Protein AF-A0A7S3AJQ9-F1 (afdb_monomer_lite)

Radius of gyration: 22.5 Å; chains: 1; bounding box: 49×35×64 Å

pLDDT: mean 81.86, std 9.06, range [43.41, 92.19]

Foldseek 3Di:
DKKWKWFQDPVRDIDTAQVVQWAPPVLLQVQVCVLLVHPPQWPDWDADDVRIIDTHGDDDDPVSLVSSLCSQPVDDSQVSSLVSVQPDDIPDPDNSVRMGMHDPNVVSVVVSLVVVLPPDDDDPVLVVVLVVVVVVD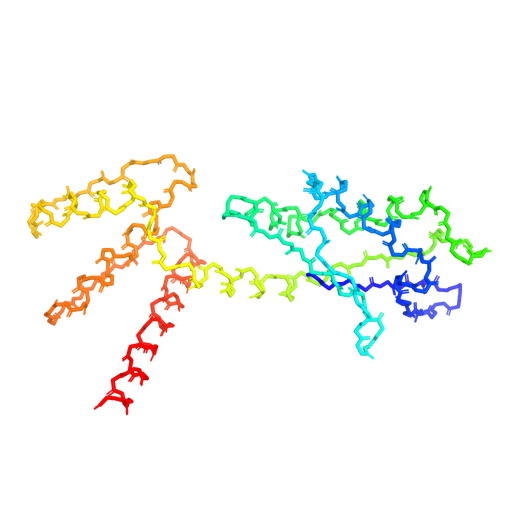DPDDDDDDDDPPNCPVVSVLVNVVVQVVDPPDDDDDDDPDPVVVVSSVSSVVVVVVVVVVVVVVD

InterPro domains:
  IPR006935 Helicase/UvrB, N-terminal [PF04851] (121-180)
  IPR027417 P-loop containing nucleoside triphosphate hydrolase [G3DSA:3.40.50.300] (104-201)
  IPR027417 P-loop containing nucleoside triphosphate hydrolase [SSF52540] (109-194)

Sequence (202 aa):
MTLYASDARADGTIKAHCLLDLYEPKTLVAVIESLIDVEQSVAAIYRGDEGECVIRVWICDVARLHRLRDTILIGDFDQKLTDALKGTPSKLDVPLNRLSIVVDRSHFAERYEASILQLEELTPHQEQKLTECEAAGDDVDIHVMAPAGAGKTFVALHLLLRTLRGKDARVLFVARSPALCFFVAKWLARRVKALRERRQLL

Structure (mmCIF, N/CA/C/O backbone):
data_AF-A0A7S3AJQ9-F1
#
_entry.id   AF-A0A7S3AJQ9-F1
#
loop_
_atom_site.group_PDB
_atom_site.id
_atom_site.type_symbol
_atom_site.label_atom_id
_atom_site.label_alt_id
_atom_site.label_comp_id
_atom_site.label_asym_id
_atom_site.label_entity_id
_atom_site.label_seq_id
_atom_site.pdbx_PDB_ins_code
_atom_site.Cartn_x
_atom_site.Cartn_y
_atom_site.Cartn_z
_atom_site.occupancy
_atom_site.B_iso_or_equiv
_atom_site.auth_seq_id
_atom_site.auth_comp_id
_atom_site.auth_asym_id
_atom_site.auth_atom_id
_atom_site.pdbx_PDB_model_num
ATOM 1 N N . MET A 1 1 ? 7.934 -3.072 -6.330 1.00 85.00 1 MET A N 1
ATOM 2 C CA . MET A 1 1 ? 7.173 -3.298 -7.576 1.00 85.00 1 MET A CA 1
ATOM 3 C C . MET A 1 1 ? 7.902 -4.335 -8.413 1.00 85.00 1 MET A C 1
ATOM 5 O O . MET A 1 1 ? 9.110 -4.464 -8.245 1.00 85.00 1 MET A O 1
ATOM 9 N N . THR A 1 2 ? 7.191 -5.046 -9.281 1.00 85.06 2 THR A N 1
ATOM 10 C CA . THR A 1 2 ? 7.766 -6.049 -10.190 1.00 85.06 2 THR A CA 1
ATOM 11 C C . THR A 1 2 ? 7.515 -5.605 -11.625 1.00 85.06 2 THR A C 1
ATOM 13 O O . THR A 1 2 ? 6.410 -5.155 -11.923 1.00 85.06 2 THR A O 1
ATOM 16 N N . LEU A 1 3 ? 8.535 -5.689 -12.476 1.00 85.81 3 LEU A N 1
ATOM 17 C CA . LEU A 1 3 ? 8.487 -5.320 -13.887 1.00 85.81 3 LEU A CA 1
ATOM 18 C C . LEU A 1 3 ? 8.789 -6.528 -14.765 1.00 85.81 3 LEU A C 1
ATOM 20 O O . LEU A 1 3 ? 9.759 -7.251 -14.527 1.00 85.81 3 LEU A O 1
ATOM 24 N N . TYR A 1 4 ? 8.026 -6.655 -15.840 1.00 84.56 4 TYR A N 1
ATOM 25 C CA . TYR A 1 4 ? 8.245 -7.621 -16.903 1.00 84.56 4 TYR A CA 1
ATOM 26 C C . TYR A 1 4 ? 8.597 -6.877 -18.185 1.00 84.56 4 TYR A C 1
ATOM 28 O O . TYR A 1 4 ? 7.916 -5.922 -18.556 1.00 84.56 4 TYR A O 1
ATOM 36 N N . ALA A 1 5 ? 9.662 -7.306 -18.857 1.00 81.88 5 ALA A N 1
ATOM 37 C CA . ALA A 1 5 ? 10.051 -6.785 -20.160 1.00 81.88 5 ALA A CA 1
ATOM 38 C C . ALA A 1 5 ? 9.898 -7.884 -21.209 1.00 81.88 5 ALA A C 1
ATOM 40 O O . ALA A 1 5 ? 10.363 -9.010 -21.025 1.00 81.88 5 ALA A O 1
ATOM 41 N N . SER A 1 6 ? 9.245 -7.550 -22.315 1.00 80.50 6 SER A N 1
ATOM 42 C CA . SER A 1 6 ? 9.007 -8.477 -23.415 1.00 80.50 6 SER A CA 1
ATOM 43 C C . SER A 1 6 ? 9.269 -7.815 -24.763 1.00 80.50 6 SER A C 1
ATOM 45 O O . SER A 1 6 ? 8.990 -6.631 -24.947 1.00 80.50 6 SER A O 1
ATOM 47 N N . ASP A 1 7 ? 9.841 -8.580 -25.688 1.00 78.88 7 ASP A N 1
ATOM 48 C CA . ASP A 1 7 ? 10.086 -8.181 -27.074 1.00 78.88 7 ASP A CA 1
ATOM 49 C C . ASP A 1 7 ? 9.243 -9.054 -28.011 1.00 78.88 7 ASP A C 1
ATOM 51 O O . ASP A 1 7 ? 9.336 -10.287 -27.977 1.00 78.88 7 ASP A O 1
ATOM 55 N N . ALA A 1 8 ? 8.406 -8.414 -28.829 1.00 67.62 8 ALA A N 1
ATOM 56 C CA . ALA A 1 8 ? 7.589 -9.080 -29.837 1.00 67.62 8 ALA A CA 1
ATOM 57 C C . ALA A 1 8 ? 8.382 -9.205 -31.145 1.00 67.62 8 ALA A C 1
ATOM 59 O O . ALA A 1 8 ? 8.589 -8.232 -31.876 1.00 67.62 8 ALA A O 1
ATOM 60 N N . ARG A 1 9 ? 8.831 -10.420 -31.465 1.00 65.25 9 ARG A N 1
ATOM 61 C CA . ARG A 1 9 ? 9.609 -10.693 -32.677 1.00 65.25 9 ARG A CA 1
ATOM 62 C C . ARG A 1 9 ? 8.726 -10.732 -33.924 1.00 65.25 9 ARG A C 1
ATOM 64 O O . ARG A 1 9 ? 7.520 -10.949 -33.865 1.00 65.25 9 ARG A O 1
ATOM 71 N N . ALA A 1 10 ? 9.357 -10.544 -35.085 1.00 59.00 10 ALA A N 1
ATOM 72 C CA . ALA A 1 10 ? 8.675 -10.536 -36.385 1.00 59.00 10 ALA A CA 1
ATOM 73 C C . ALA A 1 10 ? 8.032 -11.890 -36.758 1.00 59.00 10 ALA A C 1
ATOM 75 O O . ALA A 1 10 ? 7.180 -11.933 -37.637 1.00 59.00 10 ALA A O 1
ATOM 76 N N . ASP A 1 11 ? 8.426 -12.974 -36.085 1.00 66.38 11 ASP A N 1
ATOM 77 C CA . ASP A 1 11 ? 7.857 -14.322 -36.204 1.00 66.38 11 ASP A CA 1
ATOM 78 C C . ASP A 1 11 ? 6.651 -14.561 -35.269 1.00 66.38 11 ASP A C 1
ATOM 80 O O . ASP A 1 11 ? 6.111 -15.665 -35.228 1.00 66.38 11 ASP A O 1
ATOM 84 N N . GLY A 1 12 ? 6.224 -13.544 -34.510 1.00 63.72 12 GLY A N 1
ATOM 85 C CA . GLY A 1 12 ? 5.135 -13.635 -33.537 1.00 63.72 12 GLY A CA 1
ATOM 86 C C . GLY A 1 12 ? 5.541 -14.221 -32.182 1.00 63.72 12 GLY A C 1
ATOM 87 O O . GLY A 1 12 ? 4.694 -14.333 -31.296 1.00 63.72 12 GLY A O 1
ATOM 88 N N . THR A 1 13 ? 6.815 -14.579 -31.981 1.00 70.19 13 THR A N 1
ATOM 89 C CA . THR A 1 13 ? 7.298 -15.071 -30.686 1.00 70.19 13 THR A CA 1
ATOM 90 C C . THR A 1 13 ? 7.576 -13.918 -29.722 1.00 70.19 13 THR A C 1
ATOM 92 O O . THR A 1 13 ? 8.167 -12.900 -30.085 1.00 70.19 13 THR A O 1
ATOM 95 N N . ILE A 1 14 ? 7.149 -14.076 -28.467 1.00 70.88 14 ILE A N 1
ATOM 96 C CA . ILE A 1 14 ? 7.423 -13.116 -27.394 1.00 70.88 14 ILE A CA 1
ATOM 97 C C . ILE A 1 14 ? 8.630 -13.623 -26.614 1.00 70.88 14 ILE A C 1
ATOM 99 O O . ILE A 1 14 ? 8.585 -14.704 -26.025 1.00 70.88 14 ILE A O 1
ATOM 103 N N . LYS A 1 15 ? 9.714 -12.845 -26.596 1.00 76.75 15 LYS A N 1
ATOM 104 C CA . LYS A 1 15 ? 10.882 -13.147 -25.768 1.00 76.75 15 LYS A CA 1
ATOM 105 C C . LYS A 1 15 ? 10.855 -12.289 -24.508 1.00 76.75 15 LYS A C 1
ATOM 107 O O . LYS A 1 15 ? 10.854 -11.065 -24.596 1.00 76.75 15 LYS A O 1
ATOM 112 N N . ALA A 1 16 ? 10.854 -12.932 -23.343 1.00 78.81 16 ALA A N 1
ATOM 113 C CA . ALA A 1 16 ? 11.008 -12.250 -22.064 1.00 78.81 16 ALA A CA 1
ATOM 114 C C . ALA A 1 16 ? 12.476 -11.859 -21.833 1.00 78.81 16 ALA A C 1
ATOM 116 O O . ALA A 1 16 ? 13.396 -12.622 -22.143 1.00 78.81 16 ALA A O 1
ATOM 117 N N . HIS A 1 17 ? 12.687 -10.665 -21.288 1.00 81.12 17 HIS A N 1
ATOM 118 C CA . HIS A 1 17 ? 13.996 -10.118 -20.962 1.00 81.12 17 HIS A CA 1
ATOM 119 C C . HIS A 1 17 ? 13.983 -9.533 -19.551 1.00 81.12 17 HIS A C 1
ATOM 121 O O . HIS A 1 17 ? 13.057 -8.814 -19.179 1.00 81.12 17 HIS A O 1
ATOM 127 N N . CYS A 1 18 ? 15.054 -9.761 -18.790 1.00 84.00 18 CYS A N 1
ATOM 128 C CA . CYS A 1 18 ? 15.272 -9.003 -17.567 1.00 84.00 18 CYS A CA 1
ATOM 129 C C . CYS A 1 18 ? 15.831 -7.625 -17.933 1.00 84.00 18 CYS A C 1
ATOM 131 O O . CYS A 1 18 ? 16.803 -7.519 -18.682 1.00 84.00 18 CYS A O 1
ATOM 133 N N . LEU A 1 19 ? 15.264 -6.555 -17.374 1.00 84.50 19 LEU A N 1
ATOM 134 C CA . LEU A 1 19 ? 15.726 -5.186 -17.646 1.00 84.50 19 LEU A CA 1
ATOM 135 C C . LEU A 1 19 ? 17.202 -4.963 -17.281 1.00 84.50 19 LEU A C 1
ATOM 137 O O . LEU A 1 19 ? 17.864 -4.144 -17.912 1.00 84.50 19 LEU A O 1
ATOM 141 N N . LEU A 1 20 ? 17.731 -5.714 -16.309 1.00 86.00 20 LEU A N 1
ATOM 142 C CA . LEU A 1 20 ? 19.139 -5.642 -15.903 1.00 86.00 20 LEU A CA 1
ATOM 143 C C . LEU A 1 20 ? 20.114 -6.173 -16.971 1.00 86.00 20 LEU A C 1
ATOM 145 O O . LEU A 1 20 ? 21.294 -5.817 -16.939 1.00 86.00 20 LEU A O 1
ATOM 149 N N . ASP A 1 21 ? 19.629 -6.990 -17.914 1.00 84.62 21 ASP A N 1
ATOM 150 C CA . ASP A 1 21 ? 20.406 -7.444 -19.078 1.00 84.62 21 ASP A CA 1
ATOM 151 C C . ASP A 1 21 ? 20.471 -6.378 -20.172 1.00 84.62 21 ASP A C 1
ATOM 153 O O . ASP A 1 21 ? 21.440 -6.309 -20.924 1.00 84.62 21 ASP A O 1
ATOM 157 N N . LEU A 1 22 ? 19.431 -5.548 -20.263 1.00 83.62 22 LEU A N 1
ATOM 158 C CA . LEU A 1 22 ? 19.278 -4.548 -21.317 1.00 83.62 22 LEU A CA 1
ATOM 159 C C . LEU A 1 22 ? 19.892 -3.199 -20.927 1.00 83.62 22 LEU A C 1
ATOM 161 O O . LEU A 1 22 ? 20.425 -2.494 -21.780 1.00 83.62 22 LEU A O 1
ATOM 165 N N . TYR A 1 23 ? 19.850 -2.840 -19.644 1.00 86.00 23 TYR A N 1
ATOM 166 C CA . TYR A 1 23 ? 20.251 -1.522 -19.159 1.00 86.00 23 TYR A CA 1
ATOM 167 C C . TYR A 1 23 ? 21.212 -1.609 -17.973 1.00 86.00 23 TYR A C 1
ATOM 169 O O . TYR A 1 23 ? 21.251 -2.588 -17.223 1.00 86.00 23 TYR A O 1
ATOM 177 N N . GLU A 1 24 ? 22.011 -0.558 -17.784 1.00 87.19 24 GLU A N 1
ATOM 178 C CA . GLU A 1 24 ? 22.783 -0.407 -16.553 1.00 87.19 24 GLU A CA 1
ATOM 179 C C . GLU A 1 24 ? 21.859 -0.105 -15.363 1.00 87.19 24 GLU A C 1
ATOM 181 O O . GLU A 1 24 ? 20.942 0.710 -15.502 1.00 87.19 24 GLU A O 1
ATOM 186 N N . PRO A 1 25 ? 22.102 -0.687 -14.170 1.00 87.12 25 PRO A N 1
ATOM 187 C CA . PRO A 1 25 ? 21.271 -0.434 -12.995 1.00 87.12 25 PRO A CA 1
ATOM 188 C C . PRO A 1 25 ? 21.139 1.055 -12.663 1.00 87.12 25 PRO A C 1
ATOM 190 O O . PRO A 1 25 ? 20.051 1.510 -12.331 1.00 87.12 25 PRO A O 1
ATOM 193 N N . LYS A 1 26 ? 22.219 1.835 -12.816 1.00 87.06 26 LYS A N 1
ATOM 194 C CA . LYS A 1 26 ? 22.213 3.291 -12.575 1.00 87.06 26 LYS A CA 1
ATOM 195 C C . LYS A 1 26 ? 21.232 4.026 -13.489 1.00 87.06 26 LYS A C 1
ATOM 197 O O . LYS A 1 26 ? 20.527 4.923 -13.043 1.00 87.06 26 LYS A O 1
ATOM 202 N N . THR A 1 27 ? 21.175 3.616 -14.751 1.00 87.56 27 THR A N 1
ATOM 203 C CA . THR A 1 27 ? 20.270 4.175 -15.754 1.00 87.56 27 THR A CA 1
ATOM 204 C C . THR A 1 27 ? 18.818 3.850 -15.423 1.00 87.56 27 THR A C 1
ATOM 206 O O . THR A 1 27 ? 17.971 4.738 -15.443 1.00 87.56 27 THR A O 1
ATOM 209 N N . LEU A 1 28 ? 18.540 2.593 -15.056 1.00 87.06 28 LEU A N 1
ATOM 210 C CA . LEU A 1 28 ? 17.204 2.172 -14.630 1.00 87.06 28 LEU A CA 1
ATOM 211 C C . LEU A 1 28 ? 16.738 2.966 -13.409 1.00 87.06 28 LEU A C 1
ATOM 213 O O . LEU A 1 28 ? 15.630 3.493 -13.427 1.00 87.06 28 LEU A O 1
ATOM 217 N N . VAL A 1 29 ? 17.588 3.095 -12.383 1.00 89.06 29 VAL A N 1
ATOM 218 C CA . VAL A 1 29 ? 17.283 3.887 -11.181 1.00 89.06 29 VAL A CA 1
ATOM 219 C C . VAL A 1 29 ? 16.912 5.319 -11.560 1.00 89.06 29 VAL A C 1
ATOM 221 O O . VAL A 1 29 ? 15.839 5.768 -11.179 1.00 89.06 29 VAL A O 1
ATOM 224 N N . ALA A 1 30 ? 17.738 6.002 -12.357 1.00 88.50 30 ALA A N 1
ATOM 225 C CA . ALA A 1 30 ? 17.498 7.397 -12.726 1.00 88.50 30 ALA A CA 1
ATOM 226 C C . ALA A 1 30 ? 16.167 7.598 -13.475 1.00 88.50 30 ALA A C 1
ATOM 228 O O . ALA A 1 30 ? 15.434 8.546 -13.198 1.00 88.50 30 ALA A O 1
ATOM 229 N N . VAL A 1 31 ? 15.827 6.690 -14.396 1.00 89.19 31 VAL A N 1
ATOM 230 C CA . VAL A 1 31 ? 14.554 6.744 -15.134 1.00 89.19 31 VAL A CA 1
ATOM 231 C C . VAL A 1 31 ? 13.361 6.456 -14.223 1.00 89.19 31 VAL A C 1
ATOM 233 O O . VAL A 1 31 ? 12.328 7.108 -14.318 1.00 89.19 31 VAL A O 1
ATOM 236 N N . ILE A 1 32 ? 13.480 5.487 -13.320 1.00 88.06 32 ILE A N 1
ATOM 237 C CA . ILE A 1 32 ? 12.396 5.151 -12.393 1.00 88.06 32 ILE A CA 1
ATOM 238 C C . ILE A 1 32 ? 12.166 6.291 -11.394 1.00 88.06 32 ILE A C 1
ATOM 240 O O . ILE A 1 32 ? 11.021 6.635 -11.111 1.00 88.06 32 ILE A O 1
ATOM 244 N N . GLU A 1 33 ? 13.233 6.894 -10.872 1.00 88.81 33 GLU A N 1
ATOM 245 C CA . GLU A 1 33 ? 13.146 8.011 -9.927 1.00 88.81 33 GLU A CA 1
ATOM 246 C C . GLU A 1 33 ? 12.525 9.258 -10.557 1.00 88.81 33 GLU A C 1
ATOM 248 O O . GLU A 1 33 ? 11.695 9.902 -9.914 1.00 88.81 33 GLU A O 1
ATOM 253 N N . SER A 1 34 ? 12.835 9.548 -11.826 1.00 87.69 34 SER A N 1
ATOM 254 C CA . SER A 1 34 ? 12.206 10.661 -12.543 1.00 87.69 34 SER A CA 1
ATOM 255 C C . SER A 1 34 ? 10.710 10.435 -12.781 1.00 87.69 34 SER A C 1
ATOM 257 O O . SER A 1 34 ? 9.921 11.369 -12.674 1.00 87.69 34 SER A O 1
ATOM 259 N N . LEU A 1 35 ? 10.289 9.193 -13.039 1.00 86.25 35 LEU A N 1
ATOM 260 C CA . LEU A 1 35 ? 8.880 8.851 -13.266 1.00 86.25 35 LEU A CA 1
ATOM 261 C C . LEU A 1 35 ? 8.046 8.773 -11.987 1.00 86.25 35 LEU A C 1
ATOM 263 O O . LEU A 1 35 ? 6.835 8.992 -12.023 1.00 86.25 35 LEU A O 1
ATOM 267 N N . ILE A 1 36 ? 8.678 8.440 -10.865 1.00 82.06 36 ILE A N 1
ATOM 268 C CA . ILE A 1 36 ? 8.040 8.443 -9.544 1.00 82.06 36 ILE A CA 1
ATOM 269 C C . ILE A 1 36 ? 8.051 9.861 -8.935 1.00 82.06 36 ILE A C 1
ATOM 271 O O . ILE A 1 36 ? 7.414 10.071 -7.904 1.00 82.06 36 ILE A O 1
ATOM 275 N N . ASP A 1 37 ? 8.699 10.827 -9.602 1.00 74.56 37 ASP A N 1
ATOM 276 C CA . ASP A 1 37 ? 8.846 12.229 -9.182 1.00 74.56 37 ASP A CA 1
ATOM 277 C C . ASP A 1 37 ? 9.501 12.365 -7.799 1.00 74.56 37 ASP A C 1
ATOM 279 O O . ASP A 1 37 ? 9.118 13.194 -6.973 1.00 74.56 37 ASP A O 1
ATOM 283 N N . VAL A 1 38 ? 10.455 11.477 -7.490 1.00 66.75 38 VAL A N 1
ATOM 284 C CA . VAL A 1 38 ? 11.151 11.506 -6.201 1.00 66.75 38 VAL A CA 1
ATOM 285 C C . VAL A 1 38 ? 12.578 10.965 -6.325 1.00 66.75 38 VAL A C 1
ATOM 287 O O . VAL A 1 38 ? 12.796 9.787 -6.625 1.00 66.75 38 VAL A O 1
ATOM 290 N N . GLU A 1 39 ? 13.554 11.814 -6.005 1.00 68.25 39 GLU A N 1
ATOM 291 C CA . GLU A 1 39 ? 14.971 11.444 -5.923 1.00 68.25 39 GLU A CA 1
ATOM 292 C C . GLU A 1 39 ? 15.236 10.425 -4.800 1.00 68.25 39 GLU A C 1
ATOM 294 O O . GLU A 1 39 ? 14.604 10.466 -3.740 1.00 68.25 39 GLU A O 1
ATOM 299 N N . GLN A 1 40 ? 16.194 9.516 -5.023 1.00 68.31 40 GLN A N 1
ATOM 300 C CA . GLN A 1 40 ? 16.677 8.539 -4.029 1.00 68.31 40 GLN A CA 1
ATOM 301 C C . GLN A 1 40 ? 15.576 7.627 -3.464 1.00 68.31 40 GLN A C 1
ATOM 303 O O . GLN A 1 40 ? 15.565 7.231 -2.295 1.00 68.31 40 GLN A O 1
ATOM 308 N N . SER A 1 41 ? 14.609 7.296 -4.310 1.00 81.19 41 SER A N 1
ATOM 309 C CA . SER A 1 41 ? 13.487 6.429 -3.966 1.00 81.19 41 SER A CA 1
ATOM 310 C C . SER A 1 41 ? 13.834 4.961 -4.083 1.00 81.19 41 SER A C 1
ATOM 312 O O . SER A 1 41 ? 13.222 4.129 -3.411 1.00 81.19 41 SER A O 1
ATOM 314 N N . VAL A 1 42 ? 14.751 4.613 -4.982 1.00 86.31 42 VAL A N 1
ATOM 315 C CA . VAL A 1 42 ? 15.020 3.218 -5.308 1.00 86.31 42 VAL A CA 1
ATOM 316 C C . VAL A 1 42 ? 16.072 2.678 -4.349 1.00 86.31 42 VAL A C 1
ATOM 318 O O . VAL A 1 42 ? 17.252 2.988 -4.441 1.00 86.31 42 VAL A O 1
ATOM 321 N N . ALA A 1 43 ? 15.631 1.830 -3.423 1.00 86.12 43 ALA A N 1
ATOM 322 C CA . ALA A 1 43 ? 16.496 1.213 -2.426 1.00 86.12 43 ALA A CA 1
ATOM 323 C C . ALA A 1 43 ? 17.308 0.044 -3.002 1.00 86.12 43 ALA A C 1
ATOM 325 O O . ALA A 1 43 ? 18.438 -0.192 -2.584 1.00 86.12 43 ALA A O 1
ATOM 326 N N . ALA A 1 44 ? 16.724 -0.722 -3.929 1.00 87.38 44 ALA A N 1
ATOM 327 C CA . ALA A 1 44 ? 17.406 -1.833 -4.588 1.00 87.38 44 ALA A CA 1
ATOM 328 C C . ALA A 1 44 ? 16.699 -2.252 -5.881 1.00 87.38 44 ALA A C 1
ATOM 330 O O . ALA A 1 44 ? 15.476 -2.136 -5.995 1.00 87.38 44 ALA A O 1
ATOM 331 N N . ILE A 1 45 ? 17.469 -2.826 -6.806 1.00 90.31 45 ILE A N 1
ATOM 332 C CA . ILE A 1 45 ? 16.972 -3.507 -8.004 1.00 90.31 45 ILE A CA 1
ATOM 333 C C . ILE A 1 45 ? 17.588 -4.904 -8.042 1.00 90.31 45 ILE A C 1
ATOM 335 O O . ILE A 1 45 ? 18.791 -5.053 -7.829 1.00 90.31 45 ILE A O 1
ATOM 339 N N . TYR A 1 46 ? 16.773 -5.924 -8.291 1.00 89.81 46 TYR A N 1
ATOM 340 C CA . TYR A 1 46 ? 17.209 -7.315 -8.359 1.00 89.81 46 TYR A CA 1
ATOM 341 C C . TYR A 1 46 ? 16.517 -8.057 -9.498 1.00 89.81 46 TYR A C 1
ATOM 343 O O . TYR A 1 46 ? 15.421 -7.700 -9.931 1.00 89.81 46 TYR A O 1
ATOM 351 N N . ARG A 1 47 ? 17.192 -9.101 -9.980 1.00 90.38 47 ARG A N 1
ATOM 352 C CA . ARG A 1 47 ? 16.609 -10.093 -10.880 1.00 90.38 47 ARG A CA 1
ATOM 353 C C . ARG A 1 47 ? 15.732 -11.033 -10.054 1.00 90.38 47 ARG A C 1
ATOM 355 O O . ARG A 1 47 ? 16.173 -11.484 -8.998 1.00 90.38 47 ARG A O 1
ATOM 362 N N . GLY A 1 48 ? 14.521 -11.290 -10.527 1.00 85.06 48 GLY A N 1
ATOM 363 C CA . GLY A 1 48 ? 13.674 -12.366 -10.025 1.00 85.06 48 GLY A CA 1
ATOM 364 C C . GLY A 1 48 ? 13.858 -13.664 -10.814 1.00 85.06 48 GLY A C 1
ATOM 365 O O . GLY A 1 48 ? 14.564 -13.701 -11.827 1.00 85.06 48 GLY A O 1
ATOM 366 N N . ASP A 1 49 ? 13.258 -14.738 -10.321 1.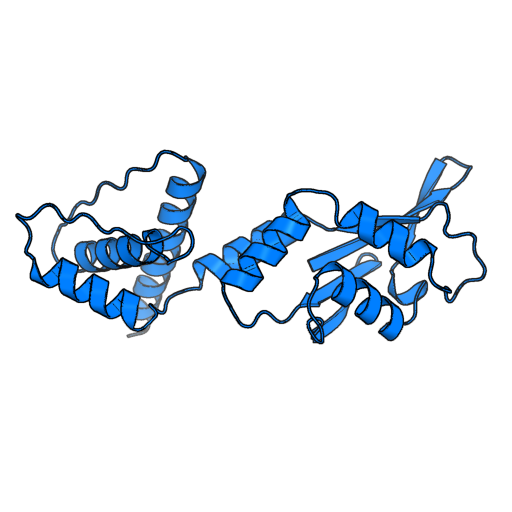00 79.12 49 ASP A N 1
ATOM 367 C CA . ASP A 1 49 ? 13.582 -16.103 -10.743 1.00 79.12 49 ASP A CA 1
ATOM 368 C C . ASP A 1 49 ? 13.029 -16.448 -12.137 1.00 79.12 49 ASP A C 1
ATOM 370 O O . ASP A 1 49 ? 13.592 -17.289 -12.837 1.00 79.12 49 ASP A O 1
ATOM 374 N N . GLU A 1 50 ? 11.984 -15.750 -12.589 1.00 78.88 50 GLU A N 1
ATOM 375 C CA . GLU A 1 50 ? 11.328 -15.943 -13.890 1.00 78.88 50 GLU A CA 1
ATOM 376 C C . GLU A 1 50 ? 11.765 -14.891 -14.931 1.00 78.88 50 GLU A C 1
ATOM 378 O O . GLU A 1 50 ? 11.166 -14.746 -15.999 1.00 78.88 50 GLU A O 1
ATOM 383 N N . GLY A 1 51 ? 12.853 -14.163 -14.651 1.00 77.44 51 GLY A N 1
ATOM 384 C CA . GLY A 1 51 ? 13.383 -13.117 -15.529 1.00 77.44 51 GLY A CA 1
ATOM 385 C C . GLY A 1 51 ? 12.750 -11.741 -15.317 1.00 77.44 51 GLY A C 1
ATOM 386 O O . GLY A 1 51 ? 13.073 -10.802 -16.048 1.00 77.44 51 GLY A O 1
ATOM 387 N N . GLU A 1 52 ? 11.906 -11.585 -14.303 1.00 86.44 52 GLU A N 1
ATOM 388 C CA . GLU A 1 52 ? 11.375 -10.304 -13.864 1.00 86.44 52 GLU A CA 1
ATOM 389 C C . GLU A 1 52 ? 12.462 -9.404 -13.262 1.00 86.44 52 GLU A C 1
ATOM 391 O O . GLU A 1 52 ? 13.500 -9.843 -12.755 1.00 86.44 52 GLU A O 1
ATOM 396 N N . CYS A 1 53 ? 12.225 -8.099 -13.324 1.00 89.00 53 CYS A N 1
ATOM 397 C CA . CYS A 1 53 ? 13.035 -7.101 -12.645 1.00 89.00 53 CYS A CA 1
ATOM 398 C C . CYS A 1 53 ? 12.241 -6.566 -11.459 1.00 89.00 53 CYS A C 1
ATOM 400 O O . CYS A 1 53 ? 11.180 -5.960 -11.623 1.00 89.00 53 CYS A O 1
ATOM 402 N N . VAL A 1 54 ? 12.740 -6.790 -10.251 1.00 89.19 54 VAL A N 1
ATOM 403 C CA . VAL A 1 54 ? 12.057 -6.367 -9.037 1.00 89.19 54 VAL A CA 1
ATOM 404 C C . VAL A 1 54 ? 12.753 -5.146 -8.461 1.00 89.19 54 VAL A C 1
ATOM 406 O O . VAL A 1 54 ? 13.968 -5.115 -8.270 1.00 89.19 54 VAL A O 1
ATOM 409 N N . ILE A 1 55 ? 11.954 -4.129 -8.153 1.00 89.44 55 ILE A N 1
ATOM 410 C CA . ILE A 1 55 ? 12.422 -2.845 -7.643 1.00 89.44 55 ILE A CA 1
ATOM 411 C C . ILE A 1 55 ? 11.853 -2.630 -6.247 1.00 89.44 55 ILE A C 1
ATOM 413 O O . ILE A 1 55 ? 10.631 -2.638 -6.036 1.00 89.44 55 ILE A O 1
ATOM 417 N N . ARG A 1 56 ? 12.740 -2.386 -5.287 1.00 89.19 56 ARG A N 1
ATOM 418 C CA . ARG A 1 56 ? 12.387 -1.926 -3.945 1.00 89.19 56 ARG A CA 1
ATOM 419 C C . ARG A 1 56 ? 12.430 -0.413 -3.912 1.00 89.19 56 ARG A C 1
ATOM 421 O O . ARG A 1 56 ? 13.465 0.189 -4.173 1.00 89.19 56 ARG A O 1
ATOM 428 N N . VAL A 1 57 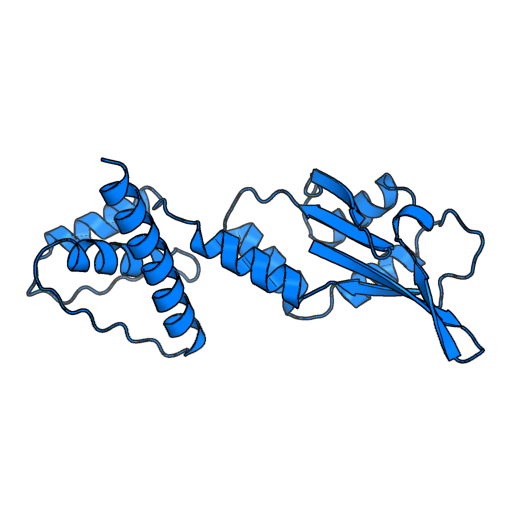? 11.296 0.171 -3.555 1.00 87.00 57 VAL A N 1
ATOM 429 C CA . VAL A 1 57 ? 11.138 1.613 -3.391 1.00 87.00 57 VAL A CA 1
ATOM 430 C C . VAL A 1 57 ? 10.998 1.897 -1.905 1.00 87.00 57 VAL A C 1
ATOM 432 O O . VAL A 1 57 ? 10.166 1.277 -1.238 1.00 87.00 57 VAL A O 1
ATOM 435 N N . TRP A 1 58 ? 11.815 2.805 -1.383 1.00 85.81 58 TRP A N 1
ATOM 436 C CA . TRP A 1 58 ? 11.662 3.303 -0.028 1.00 85.81 58 TRP A CA 1
ATOM 437 C C . TRP A 1 58 ? 10.552 4.351 0.022 1.00 85.81 58 TRP A C 1
ATOM 439 O O . TRP A 1 58 ? 10.467 5.250 -0.814 1.00 85.81 58 TRP A O 1
ATOM 449 N N . ILE A 1 59 ? 9.678 4.216 1.015 1.00 82.56 59 ILE A N 1
ATOM 450 C CA . ILE A 1 59 ? 8.529 5.086 1.222 1.00 82.56 59 ILE A CA 1
ATOM 451 C C . ILE A 1 59 ? 8.615 5.628 2.646 1.00 82.56 59 ILE A C 1
ATOM 453 O O . ILE A 1 59 ? 8.595 4.862 3.606 1.00 82.56 59 ILE A O 1
ATOM 457 N N . CYS A 1 60 ? 8.740 6.948 2.762 1.00 77.19 60 CYS A N 1
ATOM 458 C CA . CYS A 1 60 ? 8.920 7.656 4.029 1.00 77.19 60 CYS A CA 1
ATOM 459 C C . CYS A 1 60 ? 7.604 8.075 4.697 1.00 77.19 60 CYS A C 1
ATOM 461 O O . CYS A 1 60 ? 7.579 8.295 5.903 1.00 77.19 60 CYS A O 1
ATOM 463 N N . ASP A 1 61 ? 6.513 8.188 3.935 1.00 77.50 61 ASP A N 1
ATOM 464 C CA . ASP A 1 61 ? 5.217 8.622 4.450 1.00 77.50 61 ASP A CA 1
ATOM 465 C C . ASP A 1 61 ? 4.039 8.022 3.660 1.00 77.50 61 ASP A C 1
ATOM 467 O O . ASP A 1 61 ? 4.171 7.540 2.530 1.00 77.50 61 ASP A O 1
ATOM 471 N N . VAL A 1 62 ? 2.855 8.049 4.274 1.00 79.25 62 VAL A N 1
ATOM 472 C CA . VAL A 1 62 ? 1.627 7.459 3.715 1.00 79.25 62 VAL A CA 1
ATOM 473 C C . VAL A 1 62 ? 1.110 8.250 2.508 1.00 79.25 62 VAL A C 1
ATOM 475 O O . VAL A 1 62 ? 0.560 7.665 1.574 1.00 79.25 62 VAL A O 1
ATOM 478 N N . ALA A 1 63 ? 1.313 9.569 2.470 1.00 80.19 63 ALA A N 1
ATOM 479 C CA . ALA A 1 63 ? 0.899 10.377 1.326 1.00 80.19 63 ALA A CA 1
ATOM 480 C C . ALA A 1 63 ? 1.701 9.999 0.068 1.00 80.19 63 ALA A C 1
ATOM 482 O O . ALA A 1 63 ? 1.133 9.894 -1.019 1.00 80.19 63 ALA A O 1
ATOM 483 N N . ARG A 1 64 ? 2.997 9.712 0.216 1.00 81.25 64 ARG A N 1
ATOM 484 C CA . ARG A 1 64 ? 3.880 9.197 -0.832 1.00 81.25 64 ARG A CA 1
ATOM 485 C C . ARG A 1 64 ? 3.456 7.808 -1.289 1.00 81.25 64 ARG A C 1
ATOM 487 O O . ARG A 1 64 ? 3.421 7.567 -2.491 1.00 81.25 64 ARG A O 1
ATOM 494 N N . LEU A 1 65 ? 3.067 6.925 -0.365 1.00 84.88 65 LEU A N 1
ATOM 495 C CA . LEU A 1 65 ? 2.499 5.617 -0.713 1.00 84.88 65 LEU A CA 1
ATOM 496 C C . LEU A 1 65 ? 1.246 5.760 -1.595 1.00 84.88 65 LEU A C 1
ATOM 498 O O . LEU A 1 65 ? 1.088 5.021 -2.566 1.00 84.88 65 LEU A O 1
ATOM 502 N N . HIS A 1 66 ? 0.367 6.718 -1.284 1.00 83.94 66 HIS A N 1
ATOM 503 C CA . HIS A 1 66 ? -0.833 6.993 -2.080 1.00 83.94 66 HIS A CA 1
ATOM 504 C C . HIS A 1 66 ? -0.518 7.598 -3.450 1.00 83.94 66 HIS A C 1
ATOM 506 O O . HIS A 1 66 ? -1.082 7.133 -4.436 1.00 83.94 66 HIS A O 1
ATOM 512 N N . ARG A 1 67 ? 0.409 8.562 -3.537 1.00 84.56 67 ARG A N 1
ATOM 513 C CA . ARG A 1 67 ? 0.854 9.105 -4.833 1.00 84.56 67 ARG A CA 1
ATOM 514 C C . ARG A 1 67 ? 1.441 8.011 -5.720 1.00 84.56 67 ARG A C 1
ATOM 516 O O . ARG A 1 67 ? 1.042 7.883 -6.868 1.00 84.56 67 ARG A O 1
ATOM 523 N N . LEU A 1 68 ? 2.311 7.166 -5.162 1.00 87.12 68 LEU A N 1
ATOM 524 C CA . LEU A 1 68 ? 2.894 6.037 -5.886 1.00 87.12 68 LEU A CA 1
ATOM 525 C C . LEU A 1 68 ? 1.823 5.048 -6.366 1.00 87.12 68 LEU A C 1
ATOM 527 O O . LEU A 1 68 ? 1.898 4.559 -7.492 1.00 87.12 68 LEU A O 1
ATOM 531 N N . ARG A 1 69 ? 0.815 4.764 -5.529 1.00 87.44 69 ARG A N 1
ATOM 532 C CA . ARG A 1 69 ? -0.339 3.949 -5.926 1.00 87.44 69 ARG A CA 1
ATOM 533 C C . ARG A 1 69 ? -1.048 4.551 -7.124 1.00 87.44 69 ARG A C 1
ATOM 535 O O . ARG A 1 69 ? -1.348 3.819 -8.059 1.00 87.44 69 ARG A O 1
ATOM 542 N N . ASP A 1 70 ? -1.328 5.844 -7.076 1.00 87.81 70 ASP A N 1
ATOM 543 C CA . ASP A 1 70 ? -2.043 6.536 -8.140 1.00 87.81 70 ASP A CA 1
ATOM 544 C C . ASP A 1 70 ? -1.244 6.476 -9.443 1.00 87.81 70 ASP A C 1
ATOM 546 O O . ASP A 1 70 ? -1.777 6.034 -10.456 1.00 87.81 70 ASP A O 1
ATOM 550 N N . THR A 1 71 ? 0.060 6.748 -9.396 1.00 87.44 71 THR A N 1
ATOM 551 C CA . THR A 1 71 ? 0.949 6.621 -10.558 1.00 87.44 71 THR A CA 1
ATOM 552 C C . THR A 1 71 ? 0.935 5.213 -11.167 1.00 87.44 71 THR A C 1
ATOM 554 O O . THR A 1 71 ? 0.866 5.066 -12.384 1.00 87.44 71 THR A O 1
ATOM 557 N N . ILE A 1 72 ? 0.977 4.158 -10.348 1.00 87.31 72 ILE A N 1
ATOM 558 C CA . ILE A 1 72 ? 1.097 2.777 -10.847 1.00 87.31 72 ILE A CA 1
ATOM 559 C C . ILE A 1 72 ? -0.256 2.181 -11.270 1.00 87.31 72 ILE A C 1
ATOM 561 O O . ILE A 1 72 ? -0.321 1.441 -12.252 1.00 87.31 72 ILE A O 1
ATOM 565 N N . LEU A 1 73 ? -1.338 2.472 -10.541 1.00 86.44 73 LEU A N 1
ATOM 566 C CA . LEU A 1 73 ? -2.641 1.830 -10.748 1.00 86.44 73 LEU A CA 1
ATOM 567 C C . LEU A 1 73 ? -3.575 2.592 -11.697 1.00 86.44 73 LEU A C 1
ATOM 569 O O . LEU A 1 73 ? -4.450 1.954 -12.279 1.00 86.44 73 LEU A O 1
ATOM 573 N N . ILE A 1 74 ? -3.418 3.912 -11.871 1.00 81.75 74 ILE A N 1
ATOM 574 C CA . ILE A 1 74 ? -4.285 4.711 -12.765 1.00 81.75 74 ILE A CA 1
ATOM 575 C C . ILE A 1 74 ? -3.986 4.423 -14.246 1.00 81.75 74 ILE A C 1
ATOM 577 O O . ILE A 1 74 ? -4.872 4.563 -15.085 1.00 81.75 74 ILE A O 1
ATOM 581 N N . GLY A 1 75 ? -2.793 3.904 -14.549 1.00 66.25 75 GLY A N 1
ATOM 582 C CA . GLY A 1 75 ? -2.474 3.319 -15.847 1.00 66.25 75 GLY A CA 1
ATOM 583 C C . GLY A 1 75 ? -1.937 4.334 -16.849 1.00 66.25 75 GLY A C 1
ATOM 584 O O . GLY A 1 75 ? -2.668 4.845 -17.685 1.00 66.25 75 GLY A O 1
ATOM 585 N N . ASP A 1 76 ? -0.629 4.563 -16.780 1.00 83.94 76 ASP A N 1
ATOM 586 C CA . ASP A 1 76 ? 0.208 5.157 -17.836 1.00 83.94 76 ASP A CA 1
ATOM 587 C C . ASP A 1 76 ? 1.710 4.968 -17.549 1.00 83.94 76 ASP A C 1
ATOM 589 O O . ASP A 1 76 ? 2.535 5.101 -18.451 1.00 83.94 76 ASP A O 1
ATOM 593 N N . PHE A 1 77 ? 2.064 4.609 -16.309 1.00 87.19 77 PHE A N 1
ATOM 594 C CA . PHE A 1 77 ? 3.440 4.366 -15.885 1.00 87.19 77 PHE A CA 1
ATOM 595 C C . PHE A 1 77 ? 4.182 3.372 -16.782 1.00 87.19 77 PHE A C 1
ATOM 597 O O . PHE A 1 77 ? 5.316 3.640 -17.154 1.00 87.19 77 PHE A O 1
ATOM 604 N N . ASP A 1 78 ? 3.542 2.271 -17.187 1.00 89.00 78 ASP A N 1
ATOM 605 C CA . ASP A 1 78 ? 4.136 1.266 -18.084 1.00 89.00 78 ASP A CA 1
ATOM 606 C C . ASP A 1 78 ? 4.583 1.879 -19.418 1.00 89.00 78 ASP A C 1
ATOM 608 O O . ASP A 1 78 ? 5.691 1.634 -19.901 1.00 89.00 78 ASP A O 1
ATOM 612 N N . GLN A 1 79 ? 3.724 2.730 -19.987 1.00 87.31 79 GLN A N 1
ATOM 613 C CA . GLN A 1 79 ? 3.981 3.424 -21.243 1.00 87.31 79 GLN A CA 1
ATOM 614 C C . GLN A 1 79 ? 5.083 4.469 -21.061 1.00 87.31 79 GLN A C 1
ATOM 616 O O . GLN A 1 79 ? 6.062 4.457 -21.801 1.00 87.31 79 GLN A O 1
ATOM 621 N N . LYS A 1 80 ? 4.982 5.305 -20.022 1.00 89.31 80 LYS A N 1
ATOM 622 C CA . LYS A 1 80 ? 5.996 6.317 -19.688 1.00 89.31 80 LYS A CA 1
ATOM 623 C C . LYS A 1 80 ? 7.373 5.696 -19.441 1.00 89.31 80 LYS A C 1
ATOM 625 O O . LYS A 1 80 ? 8.376 6.224 -19.912 1.00 89.31 80 LYS A O 1
ATOM 630 N N . LEU A 1 81 ? 7.421 4.563 -18.741 1.00 88.56 81 LEU A N 1
ATOM 631 C CA . LEU A 1 81 ? 8.643 3.809 -18.473 1.00 88.56 81 LEU A CA 1
ATOM 632 C C . LEU A 1 81 ? 9.229 3.218 -19.752 1.00 88.56 81 LEU A C 1
ATOM 634 O O . LEU A 1 81 ? 10.430 3.335 -19.989 1.00 88.56 81 LEU A O 1
ATOM 638 N N . THR A 1 82 ? 8.380 2.623 -20.588 1.00 88.50 82 THR A N 1
ATOM 639 C CA . THR A 1 82 ? 8.786 2.093 -21.892 1.00 88.50 82 THR A CA 1
ATOM 640 C C . THR A 1 82 ? 9.367 3.197 -22.780 1.00 88.50 82 THR A C 1
ATOM 642 O O . THR A 1 82 ? 10.436 3.016 -23.362 1.00 88.50 82 THR A O 1
ATOM 645 N N . ASP A 1 83 ? 8.711 4.354 -22.860 1.00 87.88 83 ASP A N 1
ATOM 646 C CA . ASP A 1 83 ? 9.142 5.469 -23.708 1.00 87.88 83 ASP A CA 1
ATOM 647 C C . ASP A 1 83 ? 10.435 6.116 -23.203 1.00 87.88 83 ASP A C 1
ATOM 649 O O . ASP A 1 83 ? 11.347 6.373 -23.992 1.00 87.88 83 ASP A O 1
ATOM 653 N N . ALA A 1 84 ? 10.569 6.300 -21.886 1.00 87.50 84 ALA A N 1
ATOM 654 C CA . ALA A 1 84 ? 11.793 6.822 -21.287 1.00 87.50 84 ALA A CA 1
ATOM 655 C C . ALA A 1 84 ? 12.995 5.895 -21.544 1.00 87.50 84 ALA A C 1
ATOM 657 O O . ALA A 1 84 ? 14.075 6.352 -21.922 1.00 87.50 84 ALA A O 1
ATOM 658 N N . LEU A 1 85 ? 12.810 4.578 -21.414 1.00 84.31 85 LEU A N 1
ATOM 659 C CA . LEU A 1 85 ? 13.887 3.605 -21.618 1.00 84.31 85 LEU A CA 1
ATOM 660 C C . LEU A 1 85 ? 14.253 3.397 -23.093 1.00 84.31 85 LEU A C 1
ATOM 662 O O . LEU A 1 85 ? 15.415 3.115 -23.389 1.00 84.31 85 LEU A O 1
ATOM 666 N N . LYS A 1 86 ? 13.321 3.603 -24.031 1.00 82.31 86 LYS A N 1
ATOM 667 C CA . LYS A 1 86 ? 13.625 3.632 -25.475 1.00 82.31 86 LYS A CA 1
ATOM 668 C C . LYS A 1 86 ? 14.545 4.789 -25.862 1.00 82.31 86 LYS A C 1
ATOM 670 O O . LYS A 1 86 ? 15.345 4.640 -26.780 1.00 82.31 86 LYS A O 1
ATOM 675 N N . GLY A 1 87 ? 14.450 5.922 -25.165 1.00 73.56 87 GLY A N 1
ATOM 676 C CA . GLY A 1 87 ? 15.309 7.090 -25.384 1.00 73.56 87 GLY A CA 1
ATOM 677 C C . GLY A 1 87 ? 16.714 6.974 -24.786 1.00 73.56 87 GLY A C 1
ATOM 678 O O . GLY A 1 87 ? 17.509 7.899 -24.932 1.00 73.56 87 GLY A O 1
ATOM 679 N N . THR A 1 88 ? 17.031 5.870 -24.102 1.00 78.06 88 THR A N 1
ATOM 680 C CA . THR A 1 88 ? 18.258 5.737 -23.310 1.00 78.06 88 THR A CA 1
ATOM 681 C C . THR A 1 88 ? 19.204 4.691 -23.916 1.00 78.06 88 THR A C 1
ATOM 683 O O . THR A 1 88 ? 18.729 3.646 -24.366 1.00 78.06 88 THR A O 1
ATOM 686 N N . PRO A 1 89 ? 20.536 4.916 -23.934 1.00 70.50 89 PRO A N 1
ATOM 687 C CA . PRO A 1 89 ? 21.485 3.936 -24.455 1.00 70.50 89 PRO A CA 1
ATOM 688 C C . PRO A 1 89 ? 21.395 2.614 -23.689 1.00 70.50 89 PRO A C 1
ATOM 690 O O . PRO A 1 89 ? 21.406 2.583 -22.454 1.00 70.50 89 PRO A O 1
ATOM 693 N N . SER A 1 90 ? 21.307 1.521 -24.441 1.00 74.75 90 SER A N 1
ATOM 694 C CA . SER A 1 90 ? 21.192 0.169 -23.904 1.00 74.75 90 SER A CA 1
ATOM 695 C C . SER A 1 90 ? 22.497 -0.602 -24.070 1.00 74.75 90 SER A C 1
ATOM 697 O O . SER A 1 90 ? 23.324 -0.268 -24.915 1.00 74.75 90 SER A O 1
ATOM 699 N N . LYS A 1 91 ? 22.686 -1.639 -23.251 1.00 74.94 91 LYS A N 1
ATOM 700 C CA . LYS A 1 91 ? 23.863 -2.524 -23.289 1.00 74.94 91 LYS A CA 1
ATOM 701 C C . LYS A 1 91 ? 23.962 -3.326 -24.582 1.00 74.94 91 LYS A C 1
ATOM 703 O O . LYS A 1 91 ? 25.034 -3.815 -24.926 1.00 74.94 91 LYS A O 1
ATOM 708 N N . LEU A 1 92 ? 22.834 -3.505 -25.256 1.00 64.69 92 LEU A N 1
ATOM 709 C CA . LEU A 1 92 ? 22.717 -4.264 -26.485 1.00 64.69 92 LEU A CA 1
ATOM 710 C C . LEU A 1 92 ? 22.475 -3.286 -27.634 1.00 64.69 92 LEU A C 1
ATOM 712 O O . LEU A 1 92 ? 21.596 -2.431 -27.560 1.00 64.69 92 LEU A O 1
ATOM 716 N N . ASP A 1 93 ? 23.217 -3.440 -28.724 1.00 58.53 93 ASP A N 1
ATOM 717 C CA . ASP A 1 93 ? 23.043 -2.654 -29.956 1.00 58.53 93 ASP A CA 1
ATOM 718 C C . ASP A 1 93 ? 21.808 -3.145 -30.750 1.00 58.53 93 ASP A C 1
ATOM 720 O O . ASP A 1 93 ? 21.829 -3.373 -31.957 1.00 58.53 93 ASP A O 1
ATOM 724 N N . VAL A 1 94 ? 20.727 -3.441 -30.022 1.00 58.69 94 VAL A N 1
ATOM 725 C CA . VAL A 1 94 ? 19.486 -4.024 -30.526 1.00 58.69 94 VAL A CA 1
ATOM 726 C C . VAL A 1 94 ? 18.449 -2.909 -30.607 1.00 58.69 94 VAL A C 1
ATOM 728 O O . VAL A 1 94 ? 18.298 -2.144 -29.652 1.00 58.69 94 VAL A O 1
ATOM 731 N N . PRO A 1 95 ? 17.692 -2.803 -31.710 1.00 60.00 95 PRO A N 1
ATOM 732 C CA . PRO A 1 95 ? 16.611 -1.837 -31.806 1.00 60.00 95 PRO A CA 1
ATOM 733 C C . PRO A 1 95 ? 15.525 -2.163 -30.766 1.00 60.00 95 PRO A C 1
ATOM 735 O O . PRO A 1 95 ? 14.723 -3.076 -30.931 1.00 60.00 95 PRO A O 1
ATOM 738 N N . LEU A 1 96 ? 15.495 -1.388 -29.679 1.00 65.81 96 LEU A N 1
ATOM 739 C CA . LEU A 1 96 ? 14.535 -1.484 -28.565 1.00 65.81 96 LEU A CA 1
ATOM 740 C C . LEU A 1 96 ? 13.137 -0.946 -28.909 1.00 65.81 96 LEU A C 1
ATOM 742 O O . LEU A 1 96 ? 12.270 -0.808 -28.046 1.00 65.81 96 LEU A O 1
ATOM 746 N N . ASN A 1 97 ? 12.888 -0.636 -30.180 1.00 65.25 97 ASN A N 1
ATOM 747 C CA . ASN A 1 97 ? 11.611 -0.117 -30.665 1.00 65.25 97 ASN A CA 1
ATOM 748 C C . ASN A 1 97 ? 10.438 -1.094 -30.443 1.00 65.25 97 ASN A C 1
ATOM 750 O O . ASN A 1 97 ? 9.287 -0.656 -30.441 1.00 65.25 97 ASN A O 1
ATOM 754 N N . ARG A 1 98 ? 10.726 -2.374 -30.181 1.00 71.25 98 ARG A N 1
ATOM 755 C CA . ARG A 1 98 ? 9.749 -3.440 -29.902 1.00 71.25 98 ARG A CA 1
ATOM 756 C C . ARG A 1 98 ? 9.647 -3.854 -28.431 1.00 71.25 98 ARG A C 1
ATOM 758 O O . ARG A 1 98 ? 8.811 -4.692 -28.103 1.00 71.25 98 ARG A O 1
ATOM 765 N N . LEU A 1 99 ? 10.446 -3.254 -27.544 1.00 78.69 99 LEU A N 1
ATOM 766 C CA . LEU A 1 99 ? 10.383 -3.547 -26.115 1.00 78.69 99 LEU A CA 1
ATOM 767 C C . LEU A 1 99 ? 9.081 -2.991 -25.518 1.00 78.69 99 LEU A C 1
ATOM 769 O O . LEU A 1 99 ? 8.776 -1.803 -25.670 1.00 78.69 99 LEU A O 1
ATOM 773 N N . SER A 1 100 ? 8.342 -3.849 -24.819 1.00 83.25 100 SER A N 1
ATOM 774 C CA . SER A 1 100 ? 7.198 -3.498 -23.978 1.00 83.25 100 SER A CA 1
ATOM 775 C C . SER A 1 100 ? 7.517 -3.845 -22.527 1.00 83.25 100 SER A C 1
ATOM 777 O O . SER A 1 100 ? 7.926 -4.971 -22.228 1.00 83.25 100 SER A O 1
ATOM 779 N N . ILE A 1 101 ? 7.353 -2.867 -21.635 1.00 88.12 101 ILE A N 1
ATOM 780 C CA . ILE A 1 101 ? 7.574 -3.020 -20.198 1.00 88.12 101 ILE A CA 1
ATOM 781 C C . ILE A 1 101 ? 6.230 -2.904 -19.494 1.00 88.12 101 ILE A C 1
ATOM 783 O O . ILE A 1 101 ? 5.487 -1.955 -19.729 1.00 88.12 101 ILE A O 1
ATOM 787 N N . VAL A 1 102 ? 5.930 -3.861 -18.623 1.00 89.25 102 VAL A N 1
ATOM 788 C CA . VAL A 1 102 ? 4.669 -3.927 -17.883 1.00 89.25 102 VAL A CA 1
ATOM 789 C C . VAL A 1 102 ? 4.960 -4.091 -16.397 1.00 89.25 102 VAL A C 1
ATOM 791 O O . VAL A 1 102 ? 5.722 -4.975 -15.999 1.00 89.25 102 VAL A O 1
ATOM 794 N N . VAL A 1 103 ? 4.348 -3.253 -15.562 1.00 90.12 103 VAL A N 1
ATOM 795 C CA . VAL A 1 103 ? 4.342 -3.421 -14.108 1.00 90.12 103 VAL A CA 1
ATOM 796 C C . VAL A 1 103 ? 3.295 -4.453 -13.712 1.00 90.12 103 VAL A C 1
ATOM 798 O O . VAL A 1 103 ? 2.143 -4.406 -14.147 1.00 90.12 103 VAL A O 1
ATOM 801 N N . ASP A 1 104 ? 3.656 -5.331 -12.783 1.00 89.81 104 ASP A N 1
ATOM 802 C CA . ASP A 1 104 ? 2.683 -6.162 -12.085 1.00 89.81 104 ASP A CA 1
ATOM 803 C C . ASP A 1 104 ? 1.825 -5.323 -11.130 1.00 89.81 104 ASP A C 1
ATOM 805 O O . ASP A 1 104 ? 2.181 -5.060 -9.972 1.00 89.81 104 ASP A O 1
ATOM 809 N N . ARG A 1 105 ? 0.673 -4.878 -11.634 1.00 89.81 105 ARG A N 1
ATOM 810 C CA . ARG A 1 105 ? -0.292 -4.086 -10.864 1.00 89.81 105 ARG A CA 1
ATOM 811 C C . ARG A 1 105 ? -0.960 -4.902 -9.763 1.00 89.81 105 ARG A C 1
ATOM 813 O O . ARG A 1 105 ? -1.284 -4.331 -8.724 1.00 89.81 105 ARG A O 1
ATOM 820 N N . SER A 1 106 ? -1.137 -6.208 -9.959 1.00 89.00 106 SER A N 1
ATOM 821 C CA . SER A 1 106 ? -1.738 -7.099 -8.963 1.00 89.00 106 SER A CA 1
ATOM 822 C C . SER A 1 106 ? -0.803 -7.255 -7.771 1.00 89.00 106 SER A C 1
ATOM 824 O O . SER A 1 106 ? -1.180 -6.931 -6.643 1.00 89.00 106 SER A O 1
ATOM 826 N N . HIS A 1 107 ? 0.457 -7.620 -8.022 1.00 88.56 107 HIS A N 1
ATOM 827 C CA . HIS A 1 107 ? 1.469 -7.706 -6.975 1.00 88.56 107 HIS A CA 1
ATOM 828 C C . HIS A 1 107 ? 1.681 -6.351 -6.283 1.00 88.56 107 HIS A C 1
ATOM 830 O O . HIS A 1 107 ? 1.793 -6.285 -5.055 1.00 88.56 107 HIS A O 1
ATOM 836 N N . PHE A 1 108 ? 1.683 -5.243 -7.035 1.00 89.56 108 PHE A N 1
ATOM 837 C CA . PHE A 1 108 ? 1.751 -3.912 -6.433 1.00 89.56 108 PHE A CA 1
ATOM 838 C C . PHE A 1 108 ? 0.549 -3.629 -5.517 1.00 89.56 108 PHE A C 1
ATOM 840 O O . PHE A 1 108 ? 0.748 -3.182 -4.386 1.00 89.56 108 PHE A O 1
ATOM 847 N N . ALA A 1 109 ? -0.678 -3.906 -5.966 1.00 87.94 109 ALA A N 1
ATOM 848 C CA . ALA A 1 109 ? -1.893 -3.681 -5.186 1.00 87.94 109 ALA A CA 1
ATOM 849 C C . ALA A 1 109 ? -1.900 -4.499 -3.885 1.00 87.94 109 ALA A C 1
ATOM 851 O O . ALA A 1 109 ? -2.234 -3.962 -2.829 1.00 87.94 109 ALA A O 1
ATOM 852 N N . GLU A 1 110 ? -1.458 -5.757 -3.926 1.00 89.12 110 GLU A N 1
ATOM 853 C CA . GLU A 1 110 ? -1.324 -6.605 -2.736 1.00 89.12 110 GLU A CA 1
ATOM 854 C C . GLU A 1 110 ? -0.288 -6.077 -1.739 1.00 89.12 110 GLU A C 1
ATOM 856 O O . GLU A 1 110 ? -0.486 -6.144 -0.521 1.00 89.12 110 GLU A O 1
ATOM 861 N N . ARG A 1 111 ? 0.847 -5.563 -2.231 1.00 87.81 111 ARG A N 1
ATOM 862 C CA . ARG A 1 111 ? 1.879 -4.966 -1.373 1.00 87.81 111 ARG A CA 1
ATOM 863 C C . ARG A 1 111 ? 1.412 -3.650 -0.773 1.00 87.81 111 ARG A C 1
ATOM 865 O O . ARG A 1 111 ? 1.555 -3.470 0.432 1.00 87.81 111 ARG A O 1
ATOM 872 N N . TYR A 1 112 ? 0.780 -2.796 -1.570 1.00 87.31 112 TYR A N 1
ATOM 873 C CA . TYR A 1 112 ? 0.148 -1.570 -1.098 1.00 87.31 112 TYR A CA 1
ATOM 874 C C . TYR A 1 112 ? -0.906 -1.860 -0.016 1.00 87.31 112 TYR A C 1
ATOM 876 O O . TYR A 1 112 ? -0.870 -1.257 1.057 1.00 87.31 112 TYR A O 1
ATOM 884 N N . GLU A 1 113 ? -1.809 -2.819 -0.255 1.00 85.94 113 GLU A N 1
ATOM 885 C CA . GLU A 1 113 ? -2.827 -3.215 0.722 1.00 85.94 113 GLU A CA 1
ATOM 886 C C . GLU A 1 113 ? -2.170 -3.735 2.007 1.00 85.94 113 GLU A C 1
ATOM 888 O O . GLU A 1 113 ? -2.536 -3.313 3.105 1.00 85.94 113 GLU A O 1
ATOM 893 N N . ALA A 1 114 ? -1.160 -4.602 1.889 1.00 85.75 114 ALA A N 1
ATOM 894 C CA . ALA A 1 114 ? -0.444 -5.129 3.043 1.00 85.75 114 ALA A CA 1
ATOM 895 C C . ALA A 1 114 ? 0.203 -4.022 3.891 1.00 85.75 114 ALA A C 1
ATOM 897 O O . ALA A 1 114 ? 0.087 -4.095 5.116 1.00 85.75 114 ALA A O 1
ATOM 898 N N . SER A 1 115 ? 0.822 -3.016 3.261 1.00 84.88 115 SER A N 1
ATOM 899 C CA . SER A 1 115 ? 1.440 -1.869 3.937 1.00 84.88 115 SER A CA 1
ATOM 900 C C . SER A 1 115 ? 0.413 -0.982 4.635 1.00 84.88 115 SER A C 1
ATOM 902 O O . SER A 1 115 ? 0.586 -0.659 5.806 1.00 84.88 115 SER A O 1
ATOM 904 N N . ILE A 1 116 ? -0.694 -0.630 3.972 1.00 82.81 116 ILE A N 1
ATOM 905 C CA . ILE A 1 116 ? -1.742 0.191 4.600 1.00 82.81 116 ILE A CA 1
ATOM 906 C C . ILE A 1 116 ? -2.380 -0.547 5.783 1.00 82.81 116 ILE A C 1
ATOM 908 O O . ILE A 1 116 ? -2.650 0.052 6.821 1.00 82.81 116 ILE A O 1
ATOM 912 N N . LEU A 1 117 ? -2.604 -1.859 5.665 1.00 82.06 117 LEU A N 1
ATOM 913 C CA . LEU A 1 117 ? -3.171 -2.657 6.753 1.00 82.06 117 LEU A CA 1
ATOM 914 C C . LEU A 1 117 ? -2.248 -2.748 7.983 1.00 82.06 117 LEU A C 1
ATOM 916 O O . LEU A 1 117 ? -2.754 -2.997 9.080 1.00 82.06 117 LEU A O 1
ATOM 920 N N . GLN A 1 118 ? -0.935 -2.560 7.809 1.00 80.25 118 GLN A N 1
ATOM 921 C CA . GLN A 1 118 ? 0.071 -2.533 8.881 1.00 80.25 118 GLN A CA 1
ATOM 922 C C . GLN A 1 118 ? 0.178 -1.178 9.590 1.00 80.25 118 GLN A C 1
ATOM 924 O O . GLN A 1 118 ? 0.796 -1.111 10.647 1.00 80.25 118 GLN A O 1
ATOM 929 N N . LEU A 1 119 ? -0.420 -0.106 9.058 1.00 77.88 119 LEU A N 1
ATOM 930 C CA . LEU A 1 119 ? -0.423 1.189 9.738 1.00 77.88 119 LEU A CA 1
ATOM 931 C C . LEU A 1 119 ? -1.231 1.078 11.033 1.00 77.88 119 LEU A C 1
ATOM 933 O O . LEU A 1 119 ? -2.437 0.839 10.995 1.00 77.88 119 LEU A O 1
ATOM 937 N N . GLU A 1 120 ? -0.562 1.200 12.176 1.00 75.50 120 GLU A N 1
ATOM 938 C CA . GLU A 1 120 ? -1.159 1.055 13.513 1.00 75.50 120 GLU A CA 1
ATOM 939 C C . GLU A 1 120 ? -1.042 2.312 14.368 1.00 75.50 120 GLU A C 1
ATOM 941 O O . GLU A 1 120 ? -1.768 2.443 15.347 1.00 75.50 120 GLU A O 1
ATOM 946 N N . GLU A 1 121 ? -0.159 3.239 14.014 1.00 79.62 121 GLU A N 1
ATOM 947 C CA . GLU A 1 121 ? 0.119 4.401 14.847 1.00 79.62 121 GLU A CA 1
ATOM 948 C C . GLU A 1 121 ? -0.672 5.611 14.369 1.00 79.62 121 GLU A C 1
ATOM 950 O O . GLU A 1 121 ? -0.561 6.049 13.220 1.00 79.62 121 GLU A O 1
ATOM 955 N N . LEU A 1 122 ? -1.487 6.149 15.273 1.00 83.31 122 LEU A N 1
ATOM 956 C CA . LEU A 1 122 ? -2.116 7.443 15.078 1.00 83.31 122 LEU A CA 1
ATOM 957 C C . LEU A 1 122 ? -1.046 8.522 15.206 1.00 83.31 122 LEU A C 1
ATOM 959 O O . LEU A 1 122 ? -0.209 8.507 16.105 1.00 83.31 122 LEU A O 1
ATOM 963 N N . THR A 1 123 ? -1.100 9.500 14.313 1.00 83.88 123 THR A N 1
ATOM 964 C CA . THR A 1 123 ? -0.321 10.728 14.497 1.00 83.88 123 THR A CA 1
ATOM 965 C C . THR A 1 123 ? -0.818 11.488 15.741 1.00 83.88 123 THR A C 1
ATOM 967 O O . THR A 1 123 ? -1.982 11.333 16.121 1.00 83.88 123 THR A O 1
ATOM 970 N N . PRO A 1 124 ? -0.009 12.374 16.357 1.00 86.00 124 PRO A N 1
ATOM 971 C CA . PRO A 1 124 ? -0.395 13.053 17.600 1.00 86.00 124 PRO A CA 1
ATOM 972 C C . PRO A 1 124 ? -1.747 13.784 17.534 1.00 86.00 124 PRO A C 1
ATOM 974 O O . PRO A 1 124 ? -2.552 13.694 18.455 1.00 86.00 124 PRO A O 1
ATOM 977 N N . HIS A 1 125 ? -2.045 14.450 16.413 1.00 85.06 125 HIS A N 1
ATOM 978 C CA . HIS A 1 125 ? -3.326 15.141 16.228 1.00 85.06 125 HIS A CA 1
ATOM 979 C C . HIS A 1 125 ? -4.517 14.175 16.081 1.00 85.06 125 HIS A C 1
ATOM 981 O O . HIS A 1 125 ? -5.627 14.495 16.500 1.00 85.06 125 HIS A O 1
ATOM 987 N N . GLN A 1 126 ? -4.302 12.991 15.499 1.00 88.50 126 GLN A N 1
ATOM 988 C CA . GLN A 1 126 ? -5.325 11.949 15.385 1.00 88.50 126 GLN A CA 1
ATOM 989 C C . GLN A 1 126 ? -5.610 11.297 16.742 1.00 88.50 126 GLN A C 1
ATOM 991 O O . GLN A 1 126 ? -6.771 11.048 17.052 1.00 88.50 126 GLN A O 1
ATOM 996 N N . GLU A 1 127 ? -4.577 11.073 17.558 1.00 89.56 127 GLU A N 1
ATOM 997 C CA . GLU A 1 127 ? -4.710 10.562 18.930 1.00 89.56 127 GLU A CA 1
ATOM 998 C C . GLU A 1 127 ? -5.461 11.555 19.829 1.00 89.56 127 GLU A C 1
ATOM 1000 O O . GLU A 1 127 ? -6.376 11.173 20.562 1.00 89.56 127 GLU A O 1
ATOM 1005 N N . GLN A 1 128 ? -5.144 12.850 19.714 1.00 88.81 128 GLN A N 1
ATOM 1006 C CA . GLN A 1 128 ? -5.887 13.901 20.407 1.00 88.81 128 GLN A CA 1
ATOM 1007 C C . GLN A 1 128 ? -7.367 13.879 20.004 1.00 88.81 128 GLN A C 1
ATOM 1009 O O . GLN A 1 128 ? -8.242 13.868 20.868 1.00 88.81 128 GLN A O 1
ATOM 1014 N N . LYS A 1 129 ? -7.661 13.816 18.698 1.00 89.31 129 LYS A N 1
ATOM 1015 C CA . LYS A 1 129 ? -9.045 13.757 18.208 1.00 89.31 129 LYS A CA 1
ATOM 1016 C C . LYS A 1 129 ? -9.781 12.507 18.671 1.00 89.31 129 LYS A C 1
ATOM 1018 O O . LYS A 1 129 ? -10.966 12.591 18.971 1.00 89.31 129 LYS A O 1
ATOM 1023 N N . LEU A 1 130 ? -9.097 11.370 18.747 1.00 89.75 130 LEU A N 1
ATOM 1024 C CA . LEU A 1 130 ? -9.675 10.141 19.274 1.00 89.75 130 LEU A CA 1
ATOM 1025 C C . LEU A 1 130 ? -10.048 10.290 20.755 1.00 89.75 130 LEU A C 1
ATOM 1027 O O . LEU A 1 130 ? -11.165 9.952 21.130 1.00 89.75 130 LEU A O 1
ATOM 1031 N N . THR A 1 131 ? -9.155 10.868 21.560 1.00 89.31 131 THR A N 1
ATOM 1032 C CA . THR A 1 131 ? -9.408 11.155 22.982 1.00 89.31 131 THR A CA 1
ATOM 1033 C C . THR A 1 131 ? -10.587 12.115 23.169 1.00 89.31 131 THR A C 1
ATOM 1035 O O . THR A 1 131 ? -11.440 11.891 24.022 1.00 89.31 131 THR A O 1
ATOM 1038 N N . GLU A 1 132 ? -10.679 13.166 22.345 1.00 88.75 132 GLU A N 1
ATOM 1039 C CA . GLU A 1 132 ? -11.827 14.086 22.344 1.00 88.75 132 GLU A CA 1
ATOM 1040 C C . GLU A 1 132 ? -13.141 13.354 22.031 1.00 88.75 132 GLU A C 1
ATOM 1042 O O . GLU A 1 132 ? -14.167 13.658 22.635 1.00 88.75 132 GLU A O 1
ATOM 1047 N N . CYS A 1 133 ? -13.110 12.370 21.124 1.00 88.00 133 CYS A N 1
ATOM 1048 C CA . CYS A 1 133 ? -14.293 11.576 20.804 1.00 88.00 133 CYS A CA 1
ATOM 1049 C C . CYS A 1 133 ? -14.722 10.689 21.982 1.00 88.00 133 CYS A C 1
ATOM 1051 O O . CYS A 1 133 ? -15.903 10.602 22.291 1.00 88.00 133 CYS A O 1
ATOM 1053 N N . GLU A 1 134 ? -13.770 10.049 22.660 1.00 86.25 134 GLU A N 1
ATOM 1054 C CA . GLU A 1 134 ? -14.052 9.201 23.826 1.00 86.25 134 GLU A CA 1
ATOM 1055 C C . GLU A 1 134 ? -14.580 10.007 25.018 1.00 86.25 134 GLU A C 1
ATOM 1057 O O . GLU A 1 134 ? -15.446 9.538 25.754 1.00 86.25 134 GLU A O 1
ATOM 1062 N N . ALA A 1 135 ? -14.087 11.234 25.197 1.00 86.75 135 ALA A N 1
ATOM 1063 C CA . ALA A 1 135 ? -14.507 12.116 26.280 1.00 86.75 135 ALA A CA 1
ATOM 1064 C C . ALA A 1 135 ? -15.940 12.655 26.118 1.00 86.75 135 ALA A C 1
ATOM 1066 O O . ALA A 1 135 ? -16.542 13.064 27.109 1.00 86.75 135 ALA A O 1
ATOM 1067 N 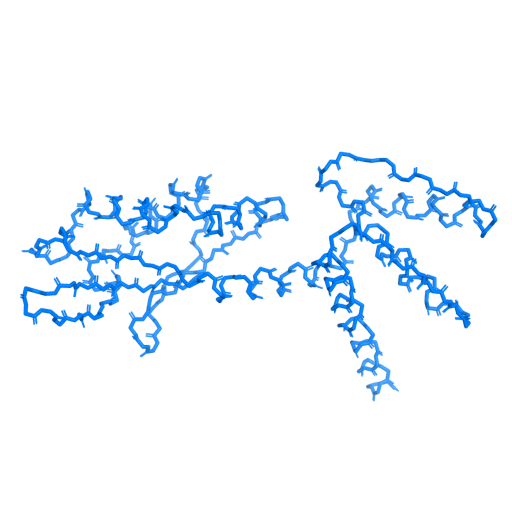N . ALA A 1 136 ? -16.492 12.662 24.899 1.00 84.81 136 ALA A N 1
ATOM 1068 C CA . ALA A 1 136 ? -17.850 13.143 24.641 1.00 84.81 136 ALA A CA 1
ATOM 1069 C C . ALA A 1 136 ? -18.943 12.226 25.231 1.00 84.81 136 ALA A C 1
ATOM 1071 O O . ALA A 1 136 ? -20.051 12.695 25.482 1.00 84.81 136 ALA A O 1
ATOM 1072 N N . GLY A 1 137 ? -18.620 10.958 25.513 1.00 76.06 137 GLY A N 1
ATOM 1073 C CA . GLY A 1 137 ? -19.548 9.976 26.081 1.00 76.06 137 GLY A CA 1
ATOM 1074 C C . GLY A 1 137 ? -20.422 9.260 25.042 1.00 76.06 137 GLY A C 1
ATOM 1075 O O . GLY A 1 137 ? -20.444 9.618 23.868 1.00 76.06 137 GLY A O 1
ATOM 1076 N N . ASP A 1 138 ? -21.137 8.223 25.494 1.00 75.50 138 ASP A N 1
ATOM 1077 C CA . ASP A 1 138 ? -21.855 7.269 24.626 1.00 75.50 138 ASP A CA 1
ATOM 1078 C C . ASP A 1 138 ? -23.150 7.839 23.994 1.00 75.50 138 ASP A C 1
ATOM 1080 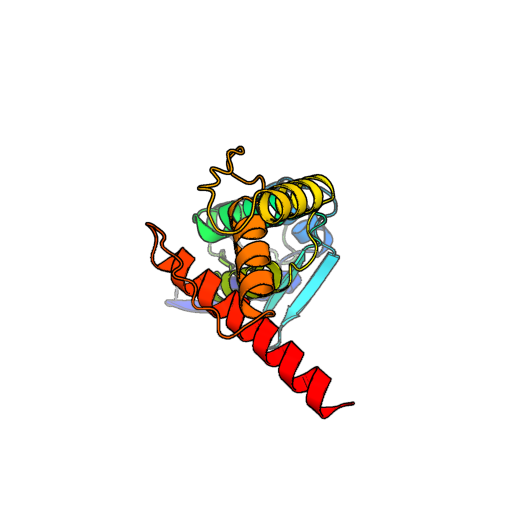O O . ASP A 1 138 ? -23.627 7.298 22.999 1.00 75.50 138 ASP A O 1
ATOM 1084 N N . ASP A 1 139 ? -23.701 8.933 24.536 1.00 78.69 139 ASP A N 1
ATOM 1085 C CA . ASP A 1 139 ? -24.992 9.519 24.120 1.00 78.69 139 ASP A CA 1
ATOM 1086 C C . ASP A 1 139 ? -24.854 10.740 23.187 1.00 78.69 139 ASP A C 1
ATOM 1088 O O . ASP A 1 139 ? -25.825 11.461 22.943 1.00 78.69 139 ASP A O 1
ATOM 1092 N N . VAL A 1 140 ? -23.648 11.014 22.678 1.00 83.94 140 VAL A N 1
ATOM 1093 C CA . VAL A 1 140 ? -23.371 12.197 21.852 1.00 83.94 140 VAL A CA 1
ATOM 1094 C C . VAL A 1 140 ? -23.013 11.796 20.426 1.00 83.94 140 VAL A C 1
ATOM 1096 O O . VAL A 1 140 ? -22.076 11.036 20.190 1.00 83.94 140 VAL A O 1
ATOM 1099 N N . ASP A 1 141 ? -23.715 12.380 19.454 1.00 86.62 141 ASP A N 1
ATOM 1100 C CA . ASP A 1 141 ? -23.350 12.274 18.044 1.00 86.62 141 ASP A CA 1
ATOM 1101 C C . ASP A 1 141 ? -22.115 13.133 17.743 1.00 86.62 141 ASP A C 1
ATOM 1103 O O . ASP A 1 141 ? -22.126 14.360 17.875 1.00 86.62 141 ASP A O 1
ATOM 1107 N N . ILE A 1 142 ? -21.039 12.489 17.289 1.00 88.25 142 ILE A N 1
ATOM 1108 C CA . ILE A 1 142 ? -19.760 13.152 17.017 1.00 88.25 142 ILE A CA 1
ATOM 1109 C C . ILE A 1 142 ? -19.531 13.243 15.515 1.00 88.25 142 ILE A C 1
ATOM 1111 O O . ILE A 1 142 ? -19.435 12.237 14.810 1.00 88.25 142 ILE A O 1
ATOM 1115 N N . HIS A 1 143 ? -19.356 14.467 15.021 1.00 88.94 143 HIS A N 1
ATOM 1116 C CA . HIS A 1 143 ? -19.003 14.712 13.628 1.00 88.94 143 HIS A CA 1
ATOM 1117 C C . HIS A 1 143 ? -17.525 15.100 13.487 1.00 88.94 143 HIS A C 1
ATOM 1119 O O . HIS A 1 143 ? -17.122 16.227 13.773 1.00 88.94 143 HIS A O 1
ATOM 1125 N N . VAL A 1 144 ? -16.706 14.167 12.992 1.00 85.75 144 VAL A N 1
ATOM 1126 C CA . VAL A 1 144 ? -15.278 14.406 12.735 1.00 85.75 144 VAL A CA 1
ATOM 1127 C C . VAL A 1 144 ? -15.068 14.982 11.333 1.00 85.75 144 VAL A C 1
ATOM 1129 O O . VAL A 1 144 ? -15.118 14.266 10.330 1.00 85.75 144 VAL A O 1
ATOM 1132 N N . MET A 1 145 ? -14.763 16.278 11.262 1.00 86.88 145 MET A N 1
ATOM 1133 C CA . MET A 1 145 ? -14.410 16.965 10.018 1.00 86.88 145 MET A CA 1
ATOM 1134 C C . MET A 1 145 ? -12.895 17.116 9.874 1.00 86.88 145 MET A C 1
ATOM 1136 O O . MET A 1 145 ? -12.210 17.584 10.778 1.00 86.88 145 MET A O 1
ATOM 1140 N N . ALA A 1 146 ? -12.369 16.748 8.710 1.00 81.56 146 ALA A N 1
ATOM 1141 C CA . ALA A 1 146 ? -10.974 16.968 8.336 1.00 81.56 146 ALA A CA 1
ATOM 1142 C C . ALA A 1 146 ? -10.828 16.923 6.804 1.00 81.56 146 ALA A C 1
ATOM 1144 O O . ALA A 1 146 ? -11.687 16.337 6.130 1.00 81.56 146 ALA A O 1
ATOM 1145 N N . PRO A 1 147 ? -9.738 17.455 6.229 1.00 80.88 147 PRO A N 1
ATOM 1146 C CA . PRO A 1 147 ? -9.452 17.346 4.799 1.00 80.88 147 PRO A CA 1
ATOM 1147 C C . PRO A 1 147 ? -9.374 15.892 4.308 1.00 80.88 147 PRO A C 1
ATOM 1149 O O . PRO A 1 147 ? -9.173 14.948 5.087 1.00 80.88 147 PRO A O 1
ATOM 1152 N N . ALA A 1 148 ? -9.557 15.676 3.004 1.00 74.69 148 ALA A N 1
ATOM 1153 C CA . ALA A 1 148 ? -9.263 14.379 2.394 1.00 74.69 148 ALA A CA 1
ATOM 1154 C C . ALA A 1 148 ? -7.798 13.993 2.677 1.00 74.69 148 ALA A C 1
ATOM 1156 O O . ALA A 1 148 ? -6.923 14.850 2.690 1.00 74.69 148 ALA A O 1
ATOM 1157 N N . GLY A 1 149 ? -7.539 12.719 2.981 1.00 72.31 149 GLY A N 1
ATOM 1158 C CA . GLY A 1 149 ? -6.191 12.250 3.332 1.00 72.31 149 GLY A CA 1
ATOM 1159 C C . GLY A 1 149 ? -5.742 12.502 4.780 1.00 72.31 149 GLY A C 1
ATOM 1160 O O . GLY A 1 149 ? -4.798 11.859 5.216 1.00 72.31 149 GLY A O 1
ATOM 1161 N N . ALA A 1 150 ? -6.453 13.307 5.582 1.00 78.06 150 ALA A N 1
ATOM 1162 C CA . ALA A 1 150 ? -6.099 13.565 6.993 1.00 78.06 150 ALA A CA 1
ATOM 1163 C C . ALA A 1 150 ? -6.288 12.357 7.947 1.00 78.06 150 ALA A C 1
ATOM 1165 O O . ALA A 1 150 ? -6.110 12.467 9.157 1.00 78.06 150 ALA A O 1
ATOM 1166 N N . GLY A 1 151 ? -6.688 11.192 7.426 1.00 81.06 151 GLY A N 1
ATOM 1167 C CA . GLY A 1 151 ? -6.838 9.964 8.214 1.00 81.06 151 GLY A CA 1
ATOM 1168 C C . GLY A 1 151 ? -8.113 9.871 9.059 1.00 81.06 151 GLY A C 1
ATOM 1169 O O . GLY A 1 151 ? -8.138 9.134 10.035 1.00 81.06 151 GLY A O 1
ATOM 1170 N N . LYS A 1 152 ? -9.209 10.541 8.672 1.00 89.06 152 LYS A N 1
ATOM 1171 C CA . LYS A 1 152 ? -10.519 10.425 9.357 1.00 89.06 152 LYS A CA 1
ATOM 1172 C C . LYS A 1 152 ? -10.980 8.979 9.534 1.00 89.06 152 LYS A C 1
ATOM 1174 O O . LYS A 1 152 ? -11.389 8.579 10.616 1.00 89.06 152 LYS A O 1
ATOM 1179 N N . THR A 1 153 ? -10.886 8.185 8.467 1.00 87.25 153 THR A N 1
ATOM 1180 C CA . THR A 1 153 ? -11.225 6.758 8.518 1.00 87.25 153 THR A CA 1
ATOM 1181 C C . THR A 1 153 ? -10.320 6.011 9.487 1.00 87.25 153 THR A C 1
ATOM 1183 O O . THR A 1 153 ? -10.779 5.101 10.160 1.00 87.25 153 THR A O 1
ATOM 1186 N N . PHE A 1 154 ? -9.055 6.410 9.592 1.00 86.19 154 PHE A N 1
ATOM 1187 C CA . PHE A 1 154 ? -8.105 5.795 10.506 1.00 86.19 154 PHE A CA 1
ATOM 1188 C C . PHE A 1 154 ? -8.458 6.099 11.972 1.00 86.19 154 PHE A C 1
ATOM 1190 O O . PHE A 1 154 ? -8.527 5.177 12.776 1.00 86.19 154 PHE A O 1
ATOM 1197 N N . VAL A 1 155 ? -8.837 7.342 12.295 1.00 88.56 155 VAL A N 1
ATOM 1198 C CA . VAL A 1 155 ? -9.396 7.696 13.617 1.00 88.56 155 VAL A CA 1
ATOM 1199 C C . VAL A 1 155 ? -10.655 6.875 13.923 1.00 88.56 155 VAL A C 1
ATOM 1201 O O . VAL A 1 155 ? -10.749 6.269 14.987 1.00 88.56 155 VAL A O 1
ATOM 1204 N N . ALA A 1 156 ? -11.593 6.777 12.973 1.00 89.12 156 ALA A N 1
ATOM 1205 C CA . ALA A 1 156 ? -12.824 6.000 13.144 1.00 89.12 156 ALA A CA 1
ATOM 1206 C C . ALA A 1 156 ? -12.561 4.497 13.368 1.00 89.12 156 ALA A C 1
ATOM 1208 O O . ALA A 1 156 ? -13.223 3.867 14.189 1.00 89.12 156 ALA A O 1
ATOM 1209 N N . LEU A 1 157 ? -11.577 3.922 12.669 1.00 89.31 157 LEU A N 1
ATOM 1210 C CA . LEU A 1 157 ? -11.150 2.532 12.856 1.00 89.31 157 LEU A CA 1
ATOM 1211 C C . LEU A 1 157 ? -10.587 2.288 14.258 1.00 89.31 157 LEU A C 1
ATOM 1213 O O . LEU A 1 157 ? -10.871 1.254 14.863 1.00 89.31 157 LEU A O 1
ATOM 1217 N N . HIS A 1 158 ? -9.808 3.235 14.779 1.00 88.69 158 HIS A N 1
ATOM 1218 C CA . HIS A 1 158 ? -9.266 3.153 16.129 1.00 88.69 158 HIS A CA 1
ATOM 1219 C C . HIS A 1 158 ? -10.346 3.308 17.201 1.00 88.69 158 HIS A C 1
ATOM 1221 O O . HIS A 1 158 ? -10.334 2.537 18.160 1.00 88.69 158 HIS A O 1
ATOM 1227 N N . LEU A 1 159 ? -11.311 4.214 17.007 1.00 88.25 159 LEU A N 1
ATOM 1228 C CA . LEU A 1 159 ? -12.481 4.330 17.880 1.00 88.25 159 LEU A CA 1
ATOM 1229 C C . LEU A 1 159 ? -13.260 3.012 17.913 1.00 88.25 159 LEU A C 1
ATOM 1231 O O . LEU A 1 159 ? -13.438 2.434 18.978 1.00 88.25 159 LEU A O 1
ATOM 1235 N N . LEU A 1 160 ? -13.604 2.471 16.740 1.00 89.00 160 LEU A N 1
ATOM 1236 C CA . LEU A 1 160 ? -14.290 1.186 16.609 1.00 89.00 160 LEU A CA 1
ATOM 1237 C C . LEU A 1 160 ? -13.530 0.064 17.329 1.00 89.00 160 LEU A C 1
ATOM 1239 O O . LEU A 1 160 ? -14.132 -0.721 18.060 1.00 89.00 160 LEU A O 1
ATOM 1243 N N . LEU A 1 161 ? -12.207 -0.021 17.153 1.00 86.44 161 LEU A N 1
ATOM 1244 C CA . LEU A 1 161 ? -11.391 -1.045 17.805 1.00 86.44 161 LEU A CA 1
ATOM 1245 C C . LEU A 1 161 ? -11.399 -0.903 19.333 1.00 86.44 161 LEU A C 1
ATOM 1247 O O . LEU A 1 161 ? -11.430 -1.918 20.027 1.00 86.44 161 LEU A O 1
ATOM 1251 N N . ARG A 1 162 ? -11.355 0.325 19.861 1.00 85.62 162 ARG A N 1
ATOM 1252 C CA . ARG A 1 162 ? -11.425 0.584 21.305 1.00 85.62 162 ARG A CA 1
ATOM 1253 C C . ARG A 1 162 ? -12.809 0.254 21.865 1.00 85.62 162 ARG A C 1
ATOM 1255 O O . ARG A 1 162 ? -12.876 -0.455 22.866 1.00 85.62 162 ARG A O 1
ATOM 1262 N N . THR A 1 163 ? -13.884 0.625 21.169 1.00 85.38 163 THR A N 1
ATOM 1263 C CA . THR A 1 163 ? -15.261 0.249 21.528 1.00 85.38 163 THR A CA 1
ATOM 1264 C C . THR A 1 163 ? -15.436 -1.268 21.572 1.00 85.38 163 THR A C 1
ATOM 1266 O O . THR A 1 163 ? -15.977 -1.791 22.534 1.00 85.38 163 THR A O 1
ATOM 1269 N N . LEU A 1 164 ? -14.916 -2.008 20.587 1.00 83.81 164 LEU A N 1
ATOM 1270 C CA . LEU A 1 164 ? -15.013 -3.475 20.567 1.00 83.81 164 LEU A CA 1
ATOM 1271 C C . LEU A 1 164 ? -14.140 -4.179 21.623 1.00 83.81 164 LEU A C 1
ATOM 1273 O O . LEU A 1 164 ? -14.336 -5.367 21.878 1.00 83.81 164 LEU A O 1
ATOM 1277 N N . ARG A 1 165 ? -13.147 -3.501 22.216 1.00 79.62 165 ARG A N 1
ATOM 1278 C CA . ARG A 1 165 ? -12.310 -4.073 23.289 1.00 79.62 165 ARG A CA 1
ATOM 1279 C C . ARG A 1 165 ? -12.999 -4.043 24.652 1.00 79.62 165 ARG A C 1
ATOM 1281 O O . ARG A 1 165 ? -12.639 -4.848 25.510 1.00 79.62 165 ARG A O 1
ATOM 1288 N N . GLY A 1 166 ? -13.941 -3.126 24.863 1.00 64.44 166 GLY A N 1
ATOM 1289 C CA . GLY A 1 166 ? -14.673 -2.973 26.115 1.00 64.44 166 GLY A CA 1
ATOM 1290 C C . GLY A 1 166 ? -16.143 -3.343 25.945 1.00 64.44 166 GLY A C 1
ATOM 1291 O O . GLY A 1 166 ? -16.839 -2.714 25.163 1.00 64.44 166 GLY A O 1
ATOM 1292 N N . LYS A 1 167 ? -16.635 -4.293 26.752 1.00 60.72 167 LYS A N 1
ATOM 1293 C CA . LYS A 1 167 ? -18.045 -4.745 26.793 1.00 60.72 167 LYS A CA 1
ATOM 1294 C C . LYS A 1 167 ? -18.486 -5.547 25.552 1.00 60.72 167 LYS A C 1
ATOM 1296 O O . LYS A 1 167 ? -17.785 -5.618 24.548 1.00 60.72 167 LYS A O 1
ATOM 1301 N N . ASP A 1 168 ? -19.656 -6.183 25.652 1.00 75.88 168 ASP A N 1
ATOM 1302 C CA . ASP A 1 168 ? -20.340 -6.903 24.562 1.00 75.88 168 ASP A CA 1
ATOM 1303 C C . ASP A 1 168 ? -20.922 -5.898 23.542 1.00 75.88 168 ASP A C 1
ATOM 1305 O O . ASP A 1 168 ? -22.132 -5.737 23.386 1.00 75.88 168 ASP A O 1
ATOM 1309 N N . ALA A 1 169 ? -20.032 -5.108 22.937 1.00 81.31 169 ALA A N 1
ATOM 1310 C CA . ALA A 1 169 ? -20.368 -3.995 22.066 1.00 81.31 169 ALA A CA 1
ATOM 1311 C C . ALA A 1 169 ? -20.585 -4.462 20.621 1.00 81.31 169 ALA A C 1
ATOM 1313 O O . ALA A 1 169 ? -19.885 -5.337 20.105 1.00 81.31 169 ALA A O 1
ATOM 1314 N N . ARG A 1 170 ? -21.539 -3.830 19.933 1.00 86.00 170 ARG A N 1
ATOM 1315 C CA . ARG A 1 170 ? -21.806 -4.047 18.506 1.00 86.00 170 ARG A CA 1
ATOM 1316 C C . ARG A 1 170 ? -21.622 -2.730 17.775 1.00 86.00 170 ARG A C 1
ATOM 1318 O O . ARG A 1 170 ? -22.217 -1.731 18.160 1.00 86.00 170 ARG A O 1
ATOM 1325 N N . VAL A 1 171 ? -20.818 -2.742 16.716 1.00 88.19 171 VAL A N 1
ATOM 1326 C CA . VAL A 1 171 ? -20.558 -1.554 15.898 1.00 88.19 171 VAL A CA 1
ATOM 1327 C C . VAL A 1 171 ? -21.027 -1.812 14.472 1.00 88.19 171 VAL A C 1
ATOM 1329 O O . VAL A 1 171 ? -20.665 -2.823 13.870 1.00 88.19 171 VAL A O 1
ATOM 1332 N N . LEU A 1 172 ? -21.812 -0.883 13.927 1.00 90.88 172 LEU A N 1
ATOM 1333 C CA . LEU A 1 172 ? -22.183 -0.857 12.517 1.00 90.88 172 LEU A CA 1
ATOM 1334 C C . LEU A 1 172 ? -21.310 0.171 11.791 1.00 90.88 172 LEU A C 1
ATOM 1336 O O . LEU A 1 172 ? -21.413 1.368 12.040 1.00 90.88 172 LEU A O 1
ATOM 1340 N N . PHE A 1 173 ? -20.463 -0.297 10.875 1.00 91.19 173 PHE A N 1
ATOM 1341 C CA . PHE A 1 173 ? -19.676 0.575 10.005 1.00 91.19 173 PHE A CA 1
ATOM 1342 C C . PHE A 1 173 ? -20.357 0.702 8.641 1.00 91.19 173 PHE A C 1
ATOM 1344 O O . PHE A 1 173 ? -20.544 -0.296 7.944 1.00 91.19 173 PHE A O 1
ATOM 1351 N N . VAL A 1 174 ? -20.700 1.929 8.246 1.00 92.19 174 VAL A N 1
ATOM 1352 C CA . VAL A 1 174 ? -21.361 2.220 6.967 1.00 92.19 174 VAL A CA 1
ATOM 1353 C C . VAL A 1 174 ? -20.449 3.085 6.106 1.00 92.19 174 VAL A C 1
ATOM 1355 O O . VAL A 1 174 ? -19.946 4.115 6.549 1.00 92.19 174 VAL A O 1
ATOM 1358 N N . ALA A 1 175 ? -20.260 2.687 4.850 1.00 91.06 175 ALA A N 1
ATOM 1359 C CA . ALA A 1 175 ? -19.544 3.477 3.860 1.00 91.06 175 ALA A CA 1
ATOM 1360 C C . ALA A 1 175 ? -20.219 3.384 2.492 1.00 91.06 175 ALA A C 1
ATOM 1362 O O . ALA A 1 175 ? -20.785 2.358 2.126 1.00 91.06 175 ALA A O 1
ATOM 1363 N N . ARG A 1 176 ? -20.099 4.454 1.697 1.00 89.69 176 ARG A N 1
ATOM 1364 C CA . ARG A 1 176 ? -20.622 4.505 0.322 1.00 89.69 176 ARG A CA 1
ATOM 1365 C C . ARG A 1 176 ? -19.926 3.516 -0.622 1.00 89.69 176 ARG A C 1
ATOM 1367 O O . ARG A 1 176 ? -20.522 3.085 -1.601 1.00 89.69 176 ARG A O 1
ATOM 1374 N N . SER A 1 177 ? -18.656 3.203 -0.364 1.00 89.3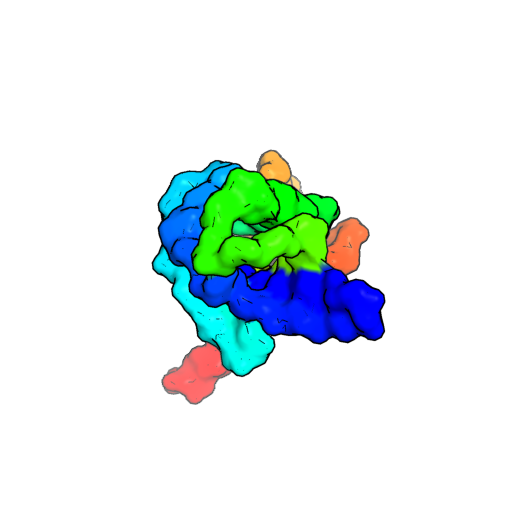8 177 SER A N 1
ATOM 1375 C CA . SER A 1 177 ? -17.841 2.336 -1.218 1.00 89.38 177 SER A CA 1
ATOM 1376 C C . SER A 1 177 ? -17.725 0.930 -0.620 1.00 89.38 177 SER A C 1
ATOM 1378 O O . SER A 1 177 ? -17.191 0.807 0.487 1.00 89.38 177 SER A O 1
ATOM 1380 N N . PRO A 1 178 ? -18.117 -0.133 -1.352 1.00 90.00 178 PRO A N 1
ATOM 1381 C CA . PRO A 1 178 ? -17.906 -1.514 -0.916 1.00 90.00 178 PRO A CA 1
ATOM 1382 C C . PRO A 1 178 ? -16.436 -1.825 -0.620 1.00 90.00 178 PRO A C 1
ATOM 1384 O O . PRO A 1 178 ? -16.131 -2.511 0.353 1.00 90.00 178 PRO A O 1
ATOM 1387 N N . ALA A 1 179 ? -15.510 -1.265 -1.408 1.00 84.81 179 ALA A N 1
ATOM 1388 C CA . ALA A 1 179 ? -14.075 -1.448 -1.202 1.00 84.81 179 ALA A CA 1
ATOM 1389 C C . ALA A 1 179 ? -13.624 -0.951 0.181 1.00 84.81 179 ALA A C 1
ATOM 1391 O O . ALA A 1 179 ? -12.784 -1.584 0.818 1.00 84.81 179 ALA A O 1
ATOM 1392 N N . LEU A 1 180 ? -14.221 0.140 0.680 1.00 84.75 180 LEU A N 1
ATOM 1393 C CA . LEU A 1 180 ? -13.912 0.650 2.013 1.00 84.75 180 LEU A CA 1
ATOM 1394 C C . LEU A 1 180 ? -14.437 -0.283 3.110 1.00 84.75 180 LEU A C 1
ATOM 1396 O O . LEU A 1 180 ? -13.734 -0.514 4.090 1.00 84.75 180 LEU A O 1
ATOM 1400 N N . CYS A 1 181 ? -15.623 -0.870 2.930 1.00 90.38 181 CYS A N 1
ATOM 1401 C CA . CYS A 1 181 ? -16.157 -1.873 3.855 1.00 90.38 181 CYS A CA 1
ATOM 1402 C C . CYS A 1 181 ? -15.248 -3.110 3.930 1.00 90.38 181 CYS A C 1
ATOM 1404 O O . CYS A 1 181 ? -14.905 -3.558 5.025 1.00 90.38 181 CYS A O 1
ATOM 1406 N N . PHE A 1 182 ? -14.799 -3.630 2.781 1.00 89.25 182 PHE A N 1
ATOM 1407 C CA . PHE A 1 182 ? -13.859 -4.756 2.742 1.00 89.25 182 PHE A CA 1
ATOM 1408 C C . PHE A 1 182 ? -12.516 -4.410 3.384 1.00 89.25 182 PHE A C 1
ATOM 1410 O O . PHE A 1 182 ? -11.966 -5.222 4.130 1.00 89.25 182 PHE A O 1
ATOM 1417 N N . PHE A 1 183 ? -12.009 -3.201 3.141 1.00 86.56 183 PHE A N 1
ATOM 1418 C CA . PHE A 1 183 ? -10.794 -2.711 3.779 1.00 86.56 183 PHE A CA 1
ATOM 1419 C C . PHE A 1 183 ? -10.924 -2.695 5.308 1.00 86.56 183 PHE A C 1
ATOM 1421 O O . PHE A 1 183 ? -10.075 -3.262 5.994 1.00 86.56 183 PHE A O 1
ATOM 1428 N N . VAL A 1 184 ? -12.005 -2.118 5.846 1.00 88.00 184 VAL A N 1
ATOM 1429 C CA . VAL A 1 184 ? -12.270 -2.081 7.295 1.00 88.00 184 VAL A CA 1
ATOM 1430 C C . VAL A 1 184 ? -12.360 -3.491 7.881 1.00 88.00 184 VAL A C 1
ATOM 1432 O O . VAL A 1 184 ? -11.718 -3.778 8.893 1.00 88.00 184 VAL A O 1
ATOM 1435 N N . ALA A 1 185 ? -13.081 -4.402 7.222 1.00 89.31 185 ALA A N 1
ATOM 1436 C CA . ALA A 1 185 ? -13.196 -5.790 7.664 1.00 89.31 185 ALA A CA 1
ATOM 1437 C C . ALA A 1 185 ? -11.830 -6.502 7.711 1.00 89.31 185 ALA A C 1
ATOM 1439 O O . ALA A 1 185 ? -11.491 -7.123 8.721 1.00 89.31 185 ALA A O 1
ATOM 1440 N N . LYS A 1 186 ? -11.005 -6.366 6.661 1.00 89.00 186 LYS A N 1
ATOM 1441 C CA . LYS A 1 186 ? -9.637 -6.916 6.624 1.00 89.00 186 LYS A CA 1
ATOM 1442 C C . LYS A 1 186 ? -8.741 -6.303 7.705 1.00 89.00 186 LYS A C 1
ATOM 1444 O O . LYS A 1 186 ? -7.987 -7.027 8.361 1.00 89.00 186 LYS A O 1
ATOM 1449 N N . TRP A 1 187 ? -8.825 -4.987 7.902 1.00 88.31 187 TRP A N 1
ATOM 1450 C CA . TRP A 1 187 ? -8.050 -4.247 8.901 1.00 88.31 187 TRP A CA 1
ATOM 1451 C C . TRP A 1 187 ? -8.343 -4.735 10.322 1.00 88.31 187 TRP A C 1
ATOM 1453 O O . TRP A 1 187 ? -7.409 -4.980 11.094 1.00 88.31 187 TRP A O 1
ATOM 1463 N N . LEU A 1 188 ? -9.624 -4.958 10.634 1.00 86.38 188 LEU A N 1
ATOM 1464 C CA . LEU A 1 188 ? -10.065 -5.502 11.917 1.00 86.38 188 LEU A CA 1
ATOM 1465 C C . LEU A 1 188 ? -9.661 -6.963 12.093 1.00 86.38 188 LEU A C 1
ATOM 1467 O O . LEU A 1 188 ? -9.087 -7.313 13.124 1.00 86.38 188 LEU A O 1
ATOM 1471 N N . ALA A 1 189 ? -9.899 -7.809 11.087 1.00 85.94 189 ALA A N 1
ATOM 1472 C CA . ALA A 1 189 ? -9.573 -9.232 11.147 1.00 85.94 189 ALA A CA 1
ATOM 1473 C C . ALA A 1 189 ? -8.085 -9.470 11.452 1.00 85.94 189 ALA A C 1
ATOM 1475 O O . ALA A 1 189 ? -7.752 -10.301 12.301 1.00 85.94 189 ALA A O 1
ATOM 1476 N N . ARG A 1 190 ? -7.186 -8.694 10.827 1.00 84.06 190 ARG A N 1
ATOM 1477 C CA . ARG A 1 190 ? -5.744 -8.751 11.115 1.00 84.06 190 ARG A CA 1
ATOM 1478 C C . ARG A 1 190 ? -5.417 -8.429 12.575 1.00 84.06 190 ARG A C 1
ATOM 1480 O O . ARG A 1 190 ? -4.640 -9.154 13.191 1.00 84.06 190 ARG A O 1
ATOM 1487 N N . ARG A 1 191 ? -6.028 -7.391 13.151 1.00 82.12 191 ARG A N 1
ATOM 1488 C CA . ARG A 1 191 ? -5.758 -6.962 14.537 1.00 82.12 191 ARG A CA 1
ATOM 1489 C C . ARG A 1 191 ? -6.367 -7.891 15.577 1.00 82.12 191 ARG A C 1
ATOM 1491 O O . ARG A 1 191 ? -5.735 -8.160 16.593 1.00 82.12 191 ARG A O 1
ATOM 1498 N N . VAL A 1 192 ? -7.551 -8.441 15.318 1.00 77.94 192 VAL A N 1
ATOM 1499 C CA . VAL A 1 192 ? -8.147 -9.464 16.192 1.00 77.94 192 VAL A CA 1
ATOM 1500 C C . VAL A 1 192 ? -7.302 -10.739 16.186 1.00 77.94 192 VAL A C 1
ATOM 1502 O O . VAL A 1 192 ? -7.064 -11.309 17.251 1.00 77.94 192 VAL A O 1
ATOM 1505 N N . LYS A 1 193 ? -6.802 -11.170 15.018 1.00 72.81 193 LYS A N 1
ATOM 1506 C CA . LYS A 1 193 ? -5.903 -12.329 14.911 1.00 72.81 193 LYS A CA 1
ATOM 1507 C C . LYS A 1 193 ? -4.611 -12.114 15.707 1.00 72.81 193 LYS A C 1
ATOM 1509 O O . LYS A 1 193 ? -4.298 -12.941 16.558 1.00 72.81 193 LYS A O 1
ATOM 1514 N N . ALA A 1 194 ? -3.944 -10.973 15.525 1.00 68.56 194 ALA A N 1
ATOM 1515 C CA . ALA A 1 194 ? -2.729 -10.633 16.269 1.00 68.56 194 ALA A CA 1
ATOM 1516 C C . ALA A 1 194 ? -2.953 -10.594 17.797 1.00 68.56 194 ALA A C 1
ATOM 1518 O O . ALA A 1 194 ? -2.106 -11.042 18.568 1.00 68.56 194 ALA A O 1
ATOM 1519 N N . LEU A 1 195 ? -4.112 -10.102 18.258 1.00 65.56 195 LEU A N 1
ATOM 1520 C CA . LEU A 1 195 ? -4.478 -10.113 19.681 1.00 65.56 195 LEU A CA 1
ATOM 1521 C C . LEU A 1 195 ? -4.709 -11.530 20.231 1.00 65.56 195 LEU A C 1
ATOM 1523 O O . LEU A 1 195 ? -4.353 -11.797 21.378 1.00 65.56 195 LEU A O 1
ATOM 1527 N N . ARG A 1 196 ? -5.299 -12.437 19.440 1.00 64.75 196 ARG A N 1
ATOM 1528 C CA . ARG A 1 196 ? -5.486 -13.846 19.831 1.00 64.75 196 ARG A CA 1
ATOM 1529 C C . ARG A 1 196 ? -4.157 -14.587 19.930 1.00 64.75 196 ARG A C 1
ATOM 1531 O O . ARG A 1 196 ? -3.938 -15.272 20.921 1.00 64.75 196 ARG A O 1
ATOM 1538 N N . GLU A 1 197 ? -3.274 -14.405 18.952 1.00 70.62 197 GLU A N 1
ATOM 1539 C CA . GLU A 1 197 ? -1.939 -15.017 18.943 1.00 70.62 197 GLU A CA 1
ATOM 1540 C C . GLU A 1 197 ? -1.110 -14.557 20.151 1.00 70.62 197 GLU A C 1
ATOM 1542 O O . GLU A 1 197 ? -0.533 -15.381 20.853 1.00 70.62 197 GLU A O 1
ATOM 1547 N N . ARG A 1 198 ? -1.139 -13.258 20.487 1.00 60.28 198 ARG A N 1
ATOM 1548 C CA . ARG A 1 198 ? -0.465 -12.726 21.688 1.00 60.28 198 ARG A CA 1
ATOM 1549 C C . ARG A 1 198 ? -1.015 -13.280 23.006 1.00 60.28 198 ARG A C 1
ATOM 1551 O O . ARG A 1 198 ? -0.251 -13.428 23.948 1.00 60.28 198 ARG A O 1
ATOM 1558 N N . ARG A 1 199 ? -2.315 -13.586 23.088 1.00 59.38 199 ARG A N 1
ATOM 1559 C CA . ARG A 1 199 ? -2.938 -14.199 24.278 1.00 59.38 199 ARG A CA 1
ATOM 1560 C C . ARG A 1 199 ? -2.630 -15.688 24.444 1.00 59.38 199 ARG A C 1
ATOM 1562 O O . ARG A 1 199 ? -2.796 -16.188 25.541 1.00 59.38 199 ARG A O 1
ATOM 1569 N N . GLN A 1 200 ? -2.248 -16.394 23.380 1.00 53.28 200 GLN A N 1
ATOM 1570 C CA . GLN A 1 200 ? -1.848 -17.807 23.454 1.00 53.28 200 GLN A CA 1
ATOM 1571 C C . GLN A 1 200 ? -0.375 -17.990 23.849 1.00 53.28 200 GLN A C 1
ATOM 1573 O O . GLN A 1 200 ? 0.027 -19.097 24.190 1.00 53.28 200 GLN A O 1
ATOM 1578 N N . LEU A 1 201 ? 0.424 -16.922 23.771 1.00 47.06 201 LEU A N 1
ATOM 1579 C CA . LEU A 1 201 ? 1.852 -16.907 24.101 1.00 47.06 201 LEU A CA 1
ATOM 1580 C C . LEU A 1 201 ? 2.149 -16.376 25.520 1.00 47.06 201 LEU A C 1
ATOM 1582 O O . LEU A 1 201 ? 3.319 -16.295 25.890 1.00 47.06 201 LEU A O 1
ATOM 1586 N N . LEU A 1 202 ? 1.117 -15.996 26.283 1.00 43.41 202 LEU A N 1
ATOM 1587 C CA . LEU A 1 202 ? 1.171 -15.528 27.676 1.00 43.41 202 LEU A CA 1
ATOM 1588 C C . LEU A 1 202 ? 0.412 -16.506 28.574 1.00 43.41 202 LEU A C 1
ATOM 1590 O O . LEU A 1 202 ? 0.862 -16.697 29.723 1.00 43.41 202 LEU A O 1
#

Organism: NCBI:txid156174

Secondary structure (DSSP, 8-state):
-EEEEEEE-TTSPEEEE-HHHHS-HHHHHHHHHHHHT-TT-EEEEEE-TTS-EEEEE---SHHHHHHHHHHHHSS-HHHHHHHHHHTS--SS-S-GGGEEEEE-HHHHHHHHHHHHHH--PPPHHHHHHHHHHHHT-TT--------TTS-HHHHHHHHHHHHHHSSS-------S-HHHHHHHHHHHHHHHHHHHHHHH--